Protein AF-A0A4Q2WVS0-F1 (afdb_monomer_lite)

Radius of gyration: 33.03 Å; chains: 1; bounding box: 46×105×78 Å

Foldseek 3Di:
DDDDDDDDDDDDDPPPPPVVPPPPDPPPCDPPVVVVVVVVVVVVVVVVVVVLVVVLVVQLVVLCVVLLVVLVLLVLLQLCLLLVPDCPQPVNVVSCVVCVVVQVVQCVPDPDDDRGPPSSVVSSLVSLLVSVVSSCVSVVHAWDPQLSSLLSVLVSVLSSLVVLLVLLVVLVVCVVVVDDPPDSVNVVSCSSNCVQQVVQCVVDPDDPPDRCSSVVSNVVSVVCNVVPSVVSNVVSVVNGVVD

Sequence (243 aa):
MPRRALASAATADDETAEHRIRSSRCAWCAPCSNLSRLASATSNERVQDSTMGYFANAGQILVNFAFGALVALVVLRVLLQLVRANFYNPVCQFLYKVTNPVLMPLRKVIPAWRTLDVAGVLLAWLLTALKLVLLYALAGQRVGIAGLAVMAFADLLDFVLMLYLGLILVQVLLSFISVERSNPIVPLVYQLTEPVLGPIRRRLPSLGGIDFSPMLALLAILLARVLLVQPILDLGHGLALAS

Secondary structure (DSSP, 8-state):
--------------SSSGGGSS----TT---HHHHHHHHHHHHHHHHHHHHHHHHHHHHHHHHHHHHHHHHHHHHHHHHHHHHT--TTSHHHHHHHHHHHHHHHHHHTTS--BTTB-HHHHHHHHHHHHHHHHHHHHHTT----HHHHHHHHHHHHHHHHHHHHHHHHHHHHHHHHHT--TTSTHHHHHHHHHHHHHHHHHTTS--BTTB--HHHHHHHHHHHHIIIIIHHHHHHHHHHHH--

Structure (mmCIF, N/CA/C/O backbone):
data_AF-A0A4Q2WVS0-F1
#
_entry.id   AF-A0A4Q2WVS0-F1
#
loop_
_atom_site.group_PDB
_atom_site.id
_atom_site.type_symbol
_atom_site.label_atom_id
_atom_site.label_alt_id
_atom_site.label_comp_id
_atom_site.label_asym_id
_atom_site.label_entity_id
_atom_site.label_seq_id
_atom_site.pdbx_PDB_ins_code
_atom_site.Cartn_x
_atom_site.Cartn_y
_atom_site.Cartn_z
_atom_site.occupancy
_atom_site.B_iso_or_equiv
_atom_site.auth_seq_id
_atom_site.auth_comp_id
_atom_site.auth_asym_id
_atom_site.auth_atom_id
_atom_site.pdbx_PDB_model_num
ATOM 1 N N . MET A 1 1 ? -7.617 76.201 2.407 1.00 47.53 1 MET A N 1
ATOM 2 C CA . MET A 1 1 ? -7.711 77.081 3.602 1.00 47.53 1 MET A CA 1
ATOM 3 C C . MET A 1 1 ? -9.067 77.780 3.560 1.00 47.53 1 MET A C 1
ATOM 5 O O . MET A 1 1 ? -9.439 78.128 2.446 1.00 47.53 1 MET A O 1
ATOM 9 N N . PRO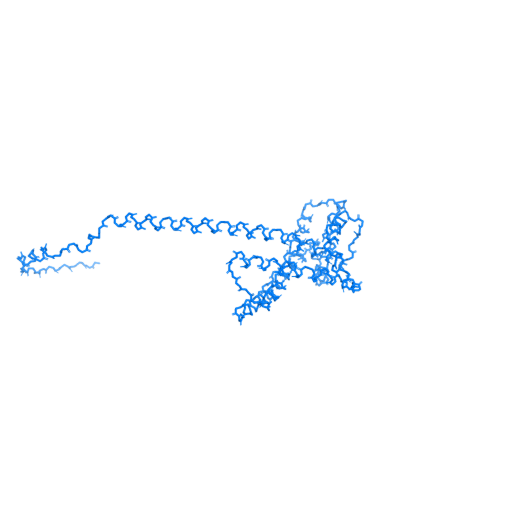 A 1 2 ? -9.824 77.929 4.672 1.00 52.56 2 PRO A N 1
ATOM 10 C CA . PRO A 1 2 ? -9.353 78.561 5.912 1.00 52.56 2 PRO A CA 1
ATOM 11 C C . PRO A 1 2 ? -9.712 77.858 7.245 1.00 52.56 2 PRO A C 1
ATOM 13 O O . PRO A 1 2 ? -10.537 76.956 7.315 1.00 52.56 2 PRO A O 1
ATOM 16 N N . ARG A 1 3 ? -9.025 78.332 8.297 1.00 43.78 3 ARG A N 1
ATOM 17 C CA . ARG A 1 3 ? -9.235 78.141 9.746 1.00 43.78 3 ARG A CA 1
ATOM 18 C C . ARG A 1 3 ? -10.429 78.960 10.271 1.00 43.78 3 ARG A C 1
ATOM 20 O O . ARG A 1 3 ? -10.649 80.054 9.758 1.00 43.78 3 ARG A O 1
ATOM 27 N N . ARG A 1 4 ? -11.035 78.511 11.383 1.00 44.12 4 ARG A N 1
ATOM 28 C CA . ARG A 1 4 ? -11.533 79.266 12.577 1.00 44.12 4 ARG A CA 1
ATOM 29 C C . ARG A 1 4 ? -12.266 78.242 13.473 1.00 44.12 4 ARG A C 1
ATOM 31 O O . ARG A 1 4 ? -13.110 77.538 12.949 1.00 44.12 4 ARG A O 1
ATOM 38 N N . ALA A 1 5 ? -11.935 77.926 14.729 1.00 43.25 5 ALA A N 1
ATOM 39 C CA . ALA A 1 5 ? -11.568 78.694 15.926 1.00 43.25 5 ALA A CA 1
ATOM 40 C C . ALA A 1 5 ? -12.682 79.632 16.434 1.00 43.25 5 ALA A C 1
ATOM 42 O O . ALA A 1 5 ? -12.754 80.770 15.986 1.00 43.25 5 ALA A O 1
ATOM 43 N N . LEU A 1 6 ? -13.486 79.122 17.378 1.00 49.00 6 LEU A N 1
ATOM 44 C CA . LEU A 1 6 ? -14.300 79.781 18.423 1.00 49.00 6 LEU A CA 1
ATOM 45 C C . LEU A 1 6 ? -14.466 78.681 19.502 1.00 49.00 6 LEU A C 1
ATOM 47 O O . LEU A 1 6 ? -15.015 77.635 19.183 1.00 49.00 6 LEU A O 1
ATOM 51 N N . ALA A 1 7 ? -13.795 78.649 20.655 1.00 40.66 7 ALA A N 1
ATOM 52 C CA . ALA A 1 7 ? -13.691 79.596 21.769 1.00 40.66 7 ALA A CA 1
ATOM 53 C C . ALA A 1 7 ? -15.020 79.856 22.504 1.00 40.66 7 ALA A C 1
ATOM 55 O O . ALA A 1 7 ? -15.995 80.262 21.884 1.00 40.66 7 ALA A O 1
ATOM 56 N N . SER A 1 8 ? -14.937 79.740 23.838 1.00 40.25 8 SER A N 1
ATOM 57 C CA . SER A 1 8 ? -15.803 80.319 24.880 1.00 40.25 8 SER A CA 1
ATOM 58 C C . SER A 1 8 ? -16.923 79.449 25.467 1.00 40.25 8 SER A C 1
ATOM 60 O O . SER A 1 8 ? -18.021 79.401 24.925 1.00 40.25 8 SER A O 1
ATOM 62 N N . ALA A 1 9 ? -16.657 78.871 26.645 1.00 45.47 9 ALA A N 1
ATOM 63 C CA . ALA A 1 9 ? -17.281 79.217 27.942 1.00 45.47 9 ALA A CA 1
ATOM 64 C C . ALA A 1 9 ? -17.014 78.044 28.925 1.00 45.47 9 ALA A C 1
ATOM 66 O O . ALA A 1 9 ? -17.364 76.913 28.614 1.00 45.47 9 ALA A O 1
ATOM 67 N N . ALA A 1 10 ? -16.227 78.170 30.006 1.00 39.53 10 ALA A N 1
ATOM 68 C CA . ALA A 1 10 ? -16.530 78.917 31.241 1.00 39.53 10 ALA A CA 1
ATOM 69 C C . ALA A 1 10 ? -17.922 78.526 31.770 1.00 39.53 10 ALA A C 1
ATOM 71 O O . ALA A 1 10 ? -18.895 78.685 31.052 1.00 39.53 10 ALA A O 1
ATOM 72 N N . THR A 1 11 ? -18.174 78.031 32.971 1.00 47.66 11 THR A N 1
ATOM 73 C CA . THR A 1 11 ? -17.475 77.823 34.246 1.00 47.66 11 THR A CA 1
ATOM 74 C C . THR A 1 11 ? -18.544 77.141 35.102 1.00 47.66 11 THR A C 1
ATOM 76 O O . THR A 1 11 ? -19.674 77.624 35.043 1.00 47.66 11 THR A O 1
ATOM 79 N N . ALA A 1 12 ? -18.230 76.105 35.879 1.00 44.50 12 ALA A N 1
ATOM 80 C CA . ALA A 1 12 ? -18.886 75.801 37.161 1.00 44.50 12 ALA A CA 1
ATOM 81 C C . ALA A 1 12 ? -18.522 74.385 37.630 1.00 44.50 12 ALA A C 1
ATOM 83 O O . ALA A 1 12 ? -18.550 73.440 36.847 1.00 44.50 12 ALA A O 1
ATOM 84 N N . ASP A 1 13 ? -18.256 74.291 38.930 1.00 46.53 13 ASP A N 1
ATOM 85 C CA . ASP A 1 13 ? -18.377 73.095 39.769 1.00 46.53 13 ASP A CA 1
ATOM 86 C C . ASP A 1 13 ? -17.193 72.114 39.794 1.00 46.53 13 ASP A C 1
ATOM 88 O O . ASP A 1 13 ? -17.334 70.904 39.633 1.00 46.53 13 ASP A O 1
ATOM 92 N N . ASP A 1 14 ? -16.020 72.660 40.121 1.00 48.12 14 ASP A N 1
ATOM 93 C CA . ASP A 1 14 ? -14.796 71.942 40.508 1.00 48.12 14 ASP A CA 1
ATOM 94 C C . ASP A 1 14 ? -14.679 71.765 42.039 1.00 48.12 14 ASP A C 1
ATOM 96 O O . ASP A 1 14 ? -13.661 72.100 42.627 1.00 48.12 14 ASP A O 1
ATOM 100 N N . GLU A 1 15 ? -15.732 71.295 42.726 1.00 48.56 15 GLU A N 1
ATOM 101 C CA . GLU A 1 15 ? -15.639 71.073 44.190 1.00 48.56 15 GLU A CA 1
ATOM 102 C C . GLU A 1 15 ? -16.484 69.915 44.764 1.00 48.56 15 GLU A C 1
ATOM 104 O O . GLU A 1 15 ? -16.491 69.686 45.971 1.00 48.56 15 GLU A O 1
ATOM 109 N N . THR A 1 16 ? -17.172 69.109 43.942 1.00 47.53 16 THR A N 1
ATOM 110 C CA . THR A 1 16 ? -18.024 68.002 44.451 1.00 47.53 16 THR A CA 1
ATOM 111 C C . THR A 1 16 ? -17.667 66.598 43.949 1.00 47.53 16 THR A C 1
ATOM 113 O O . THR A 1 16 ? -18.326 65.624 44.322 1.00 47.53 16 THR A O 1
ATOM 116 N N . ALA A 1 17 ? -16.583 66.439 43.182 1.00 40.78 17 ALA A N 1
ATOM 117 C CA . ALA A 1 17 ? -16.178 65.136 42.640 1.00 40.78 17 ALA A CA 1
ATOM 118 C C . ALA A 1 17 ? -15.118 64.379 43.471 1.00 40.78 17 ALA A C 1
ATOM 120 O O . ALA A 1 17 ? -14.979 63.168 43.302 1.00 40.78 17 ALA A O 1
ATOM 121 N N . GLU A 1 18 ? -14.416 65.022 44.412 1.00 43.50 18 GLU A N 1
ATOM 122 C CA . GLU A 1 18 ? -13.384 64.345 45.224 1.00 43.50 18 GLU A CA 1
ATOM 123 C C . GLU A 1 18 ? -13.949 63.488 46.371 1.00 43.50 18 GLU A C 1
ATOM 125 O O . GLU A 1 18 ? -13.311 62.535 46.822 1.00 43.50 18 GLU A O 1
ATOM 130 N N . HIS A 1 19 ? -15.193 63.718 46.798 1.00 44.09 19 HIS A N 1
ATOM 131 C CA . HIS A 1 19 ? -15.797 62.944 47.891 1.00 44.09 19 HIS A CA 1
ATOM 132 C C . HIS A 1 19 ? -16.376 61.579 47.475 1.00 44.09 19 HIS A C 1
ATOM 134 O O . HIS A 1 19 ? -16.817 60.809 48.335 1.00 44.09 19 HIS A O 1
ATOM 140 N N . ARG A 1 20 ? -16.324 61.220 46.183 1.00 43.94 20 ARG A N 1
ATOM 141 C CA . ARG A 1 20 ? -16.749 59.900 45.670 1.00 43.94 20 ARG A CA 1
ATOM 142 C C . ARG A 1 20 ? -15.574 58.964 45.335 1.00 43.94 20 ARG A C 1
ATOM 144 O O . ARG A 1 20 ? -15.777 57.946 44.685 1.00 43.94 20 ARG A O 1
ATOM 151 N N . ILE A 1 21 ? -14.361 59.243 45.826 1.00 48.28 21 ILE A N 1
ATOM 152 C CA . ILE A 1 21 ? -13.167 58.384 45.629 1.00 48.28 21 ILE A CA 1
ATOM 153 C C . ILE A 1 21 ? -12.703 57.744 46.956 1.00 48.28 21 ILE A C 1
ATOM 155 O O . ILE A 1 21 ? -11.544 57.393 47.143 1.00 48.28 21 ILE A O 1
ATOM 159 N N . ARG A 1 22 ? -13.611 57.559 47.929 1.00 47.38 22 ARG A N 1
ATOM 160 C CA . ARG A 1 22 ? -13.264 56.952 49.233 1.00 47.38 22 ARG A CA 1
ATOM 161 C C . ARG A 1 22 ? -14.178 55.813 49.690 1.00 47.38 22 ARG A C 1
ATOM 163 O O . ARG A 1 22 ? -14.299 55.564 50.886 1.00 47.38 22 ARG A O 1
ATOM 170 N N . SER A 1 23 ? -14.815 55.093 48.762 1.00 49.31 23 SER A N 1
ATOM 171 C CA . SER A 1 23 ? -15.615 53.906 49.125 1.00 49.31 23 SER A CA 1
ATOM 172 C C . SER A 1 23 ? -15.650 52.757 48.113 1.00 49.31 23 SER A C 1
ATOM 174 O O . SER A 1 23 ? -16.219 51.710 48.430 1.00 49.31 23 SER A O 1
ATOM 176 N N . SER A 1 24 ? -14.974 52.853 46.965 1.00 46.97 24 SER A N 1
ATOM 177 C CA . SER A 1 24 ? -14.696 51.691 46.114 1.00 46.97 24 SER A CA 1
ATOM 178 C C . SER A 1 24 ? -13.578 50.859 46.741 1.00 46.97 24 SER A C 1
ATOM 180 O O . SER A 1 24 ? -12.424 50.881 46.317 1.00 46.97 24 SER A O 1
ATOM 182 N N . ARG A 1 25 ? -13.942 50.149 47.814 1.00 49.94 25 ARG A N 1
ATOM 183 C CA . ARG A 1 25 ? -13.173 49.046 48.388 1.00 49.94 25 ARG A CA 1
ATOM 184 C C . ARG A 1 25 ? -12.733 48.150 47.237 1.00 49.94 25 ARG A C 1
ATOM 186 O O . ARG A 1 25 ? -13.560 47.726 46.434 1.00 49.94 25 ARG A O 1
ATOM 193 N N . CYS A 1 26 ? -11.433 47.905 47.165 1.00 47.97 26 CYS A N 1
ATOM 194 C CA . CYS A 1 26 ? -10.788 47.027 46.209 1.00 47.97 26 CYS A CA 1
ATOM 195 C C . CYS A 1 26 ? -11.495 45.661 46.149 1.00 47.97 26 CYS A C 1
ATOM 197 O O . CYS A 1 26 ? -11.190 44.766 46.929 1.00 47.97 26 CYS A O 1
ATOM 199 N N . ALA A 1 27 ? -12.409 45.487 45.194 1.00 49.50 27 ALA A N 1
ATOM 200 C CA . ALA A 1 27 ? -12.971 44.187 44.819 1.00 49.50 27 ALA A CA 1
ATOM 201 C C . ALA A 1 27 ? -11.978 43.340 43.990 1.00 49.50 27 ALA A C 1
ATOM 203 O O . ALA A 1 27 ? -12.284 42.218 43.608 1.00 49.50 27 ALA A O 1
ATOM 204 N N . TRP A 1 28 ? -10.781 43.877 43.722 1.00 44.09 28 TRP A N 1
ATOM 205 C CA . TRP A 1 28 ? -9.739 43.273 42.885 1.00 44.09 28 TRP A CA 1
ATOM 206 C C . TRP A 1 28 ? -8.595 42.614 43.667 1.00 44.09 28 TRP A C 1
ATOM 208 O O . TRP A 1 28 ? -7.689 42.047 43.062 1.00 44.09 28 TRP A O 1
ATOM 218 N N . CYS A 1 29 ? -8.631 42.626 45.001 1.00 50.62 29 CYS A N 1
ATOM 219 C CA . CYS A 1 29 ? -7.684 41.858 45.808 1.00 50.62 29 CYS A CA 1
ATOM 220 C C . CYS A 1 29 ? -8.247 40.458 46.085 1.00 50.62 29 CYS A C 1
ATOM 222 O O . CYS A 1 29 ? -8.664 40.154 47.201 1.00 50.62 29 CYS A O 1
ATOM 224 N N . ALA A 1 30 ? -8.260 39.592 45.068 1.00 55.44 30 ALA A N 1
ATOM 225 C CA . ALA A 1 30 ? -8.331 38.155 45.322 1.00 55.44 30 ALA A CA 1
ATOM 226 C C . ALA A 1 30 ? -7.102 37.742 46.167 1.00 55.44 30 ALA A C 1
ATOM 228 O O . ALA A 1 30 ? -6.011 38.275 45.938 1.00 55.44 30 ALA A O 1
ATOM 229 N N . PRO A 1 31 ? -7.221 36.818 47.139 1.00 51.38 31 PRO A N 1
ATOM 230 C CA . PRO A 1 31 ? -6.085 36.374 47.942 1.00 51.38 31 PRO A CA 1
ATOM 231 C C . PRO A 1 31 ? -4.954 35.840 47.046 1.00 51.38 31 PRO A C 1
ATOM 233 O O . PRO A 1 31 ? -5.090 34.794 46.409 1.00 51.38 31 PRO A O 1
ATOM 236 N N . CYS A 1 32 ? -3.820 36.546 47.005 1.00 53.00 32 CYS A N 1
ATOM 237 C CA . CYS A 1 32 ? -2.659 36.221 46.161 1.00 53.00 32 CYS A CA 1
ATOM 238 C C . CYS A 1 32 ? -2.066 34.819 46.459 1.00 53.00 32 CYS A C 1
ATOM 240 O O . CYS A 1 32 ? -1.364 34.235 45.638 1.00 53.00 32 CYS A O 1
ATOM 242 N N . SER A 1 33 ? -2.411 34.225 47.607 1.00 57.25 33 SER A N 1
ATOM 243 C CA . SER A 1 33 ? -2.035 32.861 48.000 1.00 57.25 33 SER A CA 1
ATOM 244 C C . SER A 1 33 ? -2.770 31.746 47.239 1.00 57.25 33 SER A C 1
ATOM 246 O O . SER A 1 33 ? -2.300 30.605 47.248 1.00 57.25 33 SER A O 1
ATOM 248 N N . ASN A 1 34 ? -3.898 32.053 46.587 1.00 54.69 34 ASN A N 1
ATOM 249 C CA . ASN A 1 34 ? -4.639 31.103 45.752 1.00 54.69 34 ASN A CA 1
ATOM 250 C C . ASN A 1 34 ? -4.234 31.173 44.275 1.00 54.69 34 ASN A C 1
ATOM 252 O O . ASN A 1 34 ? -4.338 30.163 43.588 1.00 54.69 34 ASN A O 1
ATOM 256 N N . LEU A 1 35 ? -3.719 32.308 43.781 1.00 54.53 35 LEU A N 1
ATOM 257 C CA . LEU A 1 35 ? -3.312 32.437 42.375 1.00 54.53 35 LEU A CA 1
ATOM 258 C C . LEU A 1 35 ? -2.097 31.570 42.035 1.00 54.53 35 LEU A C 1
ATOM 260 O O . LEU A 1 35 ? -2.090 30.915 40.999 1.00 54.53 35 LEU A O 1
ATOM 264 N N . SER A 1 36 ? -1.091 31.521 42.911 1.00 59.44 36 SER A N 1
ATOM 265 C CA . SER A 1 36 ? 0.078 30.653 42.716 1.00 59.44 36 SER A CA 1
ATOM 266 C C . SER A 1 36 ? -0.292 29.171 42.781 1.00 59.44 36 SER A C 1
ATOM 268 O O . SER A 1 36 ? 0.245 28.374 42.019 1.00 59.44 36 SER A O 1
ATOM 270 N N . ARG A 1 37 ? -1.253 28.815 43.642 1.00 56.94 37 ARG A N 1
ATOM 271 C CA . ARG A 1 37 ? -1.788 27.456 43.789 1.00 56.94 37 ARG A CA 1
ATOM 272 C C . ARG A 1 37 ? -2.652 27.022 42.600 1.00 56.94 37 ARG A C 1
ATOM 274 O O . ARG A 1 37 ? -2.576 25.875 42.181 1.00 56.94 37 ARG A O 1
ATOM 281 N N . LEU A 1 38 ? -3.438 27.933 42.029 1.00 54.25 38 LEU A N 1
ATOM 282 C CA . LEU A 1 38 ? -4.217 27.695 40.807 1.00 54.25 38 LEU A CA 1
ATOM 283 C C . LEU A 1 38 ? -3.315 27.658 39.561 1.00 54.25 38 LEU A C 1
ATOM 285 O O . LEU A 1 38 ? -3.516 26.833 38.671 1.00 54.25 38 LEU A O 1
ATOM 289 N N . ALA A 1 39 ? -2.275 28.493 39.511 1.00 58.78 39 ALA A N 1
ATOM 290 C CA . ALA A 1 39 ? -1.264 28.448 38.457 1.00 58.78 39 ALA A CA 1
ATOM 291 C C . ALA A 1 39 ? -0.442 27.148 38.507 1.00 58.78 39 ALA A C 1
ATOM 293 O O . ALA A 1 39 ? -0.184 26.560 37.461 1.00 58.78 39 ALA A O 1
ATOM 294 N N . SER A 1 40 ? -0.083 26.659 39.701 1.00 58.09 40 SER A N 1
ATOM 295 C CA . SER A 1 40 ? 0.655 25.399 39.849 1.00 58.09 40 SER A CA 1
ATOM 296 C C . SER A 1 40 ? -0.215 24.153 39.641 1.00 58.09 40 SER A C 1
ATOM 298 O O . SER A 1 40 ? 0.261 23.168 39.077 1.00 58.09 40 SER A O 1
ATOM 300 N N . ALA A 1 41 ? -1.497 24.190 40.021 1.00 55.19 41 ALA A N 1
ATOM 301 C CA . ALA A 1 41 ? -2.450 23.121 39.713 1.00 55.19 41 ALA A CA 1
ATOM 302 C C . ALA A 1 41 ? -2.669 22.993 38.195 1.00 55.19 41 ALA A C 1
ATOM 304 O O . ALA A 1 41 ? -2.484 21.917 37.629 1.00 55.19 41 ALA A O 1
ATOM 305 N N . THR A 1 42 ? -2.921 24.115 37.510 1.00 56.88 42 THR A N 1
ATOM 306 C CA . THR A 1 42 ? -3.100 24.122 36.048 1.00 56.88 42 THR A CA 1
ATOM 307 C C . THR A 1 42 ? -1.815 23.831 35.277 1.00 56.88 42 THR A C 1
ATOM 309 O O . THR A 1 42 ? -1.895 23.338 34.155 1.00 56.88 42 THR A O 1
ATOM 312 N N . SER A 1 43 ? -0.625 24.101 35.828 1.00 58.12 43 SER A N 1
ATOM 313 C CA . SER A 1 43 ? 0.634 23.697 35.191 1.00 58.12 43 SER A CA 1
ATOM 314 C C . SER A 1 43 ? 0.881 22.195 35.313 1.00 58.12 43 SER A C 1
ATOM 316 O O . SER A 1 43 ? 1.342 21.578 34.357 1.00 58.12 43 SER A O 1
ATOM 318 N N . ASN A 1 44 ? 0.561 21.598 36.465 1.00 57.81 44 ASN A N 1
ATOM 319 C CA . ASN A 1 44 ? 0.802 20.179 36.715 1.00 57.81 44 ASN A CA 1
ATOM 320 C C . ASN A 1 44 ? -0.149 19.285 35.899 1.00 57.81 44 ASN A C 1
ATOM 322 O O . ASN A 1 44 ? 0.293 18.315 35.290 1.00 57.81 44 ASN A O 1
ATOM 326 N N . GLU A 1 45 ? -1.429 19.653 35.792 1.00 57.62 45 GLU A N 1
ATOM 327 C CA . GLU A 1 45 ? -2.399 18.934 34.950 1.00 57.62 45 GLU A CA 1
ATOM 328 C C . GLU A 1 45 ? -2.081 19.069 33.451 1.00 57.62 45 GLU A C 1
ATOM 330 O O . GLU A 1 45 ? -2.143 18.090 32.710 1.00 57.62 45 GLU A O 1
ATOM 335 N N . ARG A 1 46 ? -1.639 20.253 33.001 1.00 57.75 46 ARG A N 1
ATOM 336 C CA . ARG A 1 46 ? -1.291 20.502 31.590 1.00 57.75 46 ARG A CA 1
ATOM 337 C C . ARG A 1 46 ? -0.038 19.731 31.138 1.00 57.75 46 ARG A C 1
ATOM 339 O O . ARG A 1 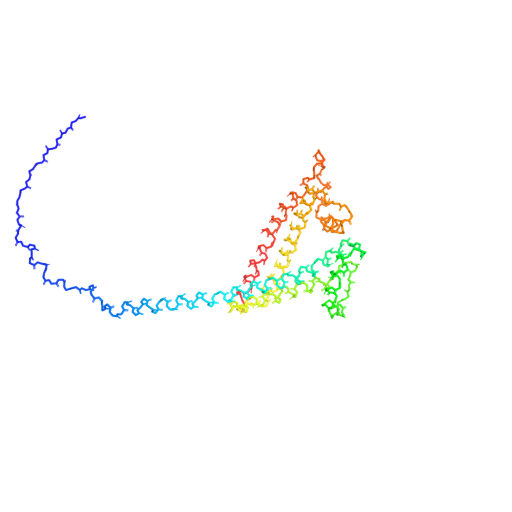46 ? 0.058 19.330 29.978 1.00 57.75 46 ARG A O 1
ATOM 346 N N . VAL A 1 47 ? 0.916 19.488 32.041 1.00 59.47 47 VAL A N 1
ATOM 347 C CA . VAL A 1 47 ? 2.108 18.661 31.761 1.00 59.47 47 VAL A CA 1
ATOM 348 C C . VAL A 1 47 ? 1.771 17.164 31.783 1.00 59.47 47 VAL A C 1
ATOM 350 O O . VAL A 1 47 ? 2.261 16.415 30.932 1.00 59.47 47 VAL A O 1
ATOM 353 N N . GLN A 1 48 ? 0.896 16.723 32.693 1.00 55.84 48 GLN A N 1
ATOM 354 C CA . GLN A 1 48 ? 0.459 15.324 32.772 1.00 55.84 48 GLN A CA 1
ATOM 355 C C . GLN A 1 48 ? -0.304 14.891 31.503 1.00 55.84 48 GLN A C 1
ATOM 357 O O . GLN A 1 48 ? -0.035 13.812 30.971 1.00 55.84 48 GLN A O 1
ATOM 362 N N . ASP A 1 49 ? -1.173 15.755 30.967 1.00 58.62 49 ASP A N 1
ATOM 363 C CA . ASP A 1 49 ? -1.950 15.507 29.739 1.00 58.62 49 ASP A CA 1
ATOM 364 C C . ASP A 1 49 ? -1.051 15.422 28.487 1.00 58.62 49 ASP A C 1
ATOM 366 O O . ASP A 1 49 ? -1.179 14.527 27.649 1.00 58.62 49 ASP A O 1
ATOM 370 N N . SER A 1 50 ? -0.021 16.275 28.426 1.00 62.31 50 SER A N 1
ATOM 371 C CA . SER A 1 50 ? 0.986 16.245 27.355 1.00 62.31 50 SER A CA 1
ATOM 372 C C . SER A 1 50 ? 1.779 14.931 27.354 1.00 62.31 50 SER A C 1
ATOM 374 O O . SER A 1 50 ? 2.023 14.341 26.303 1.00 62.31 50 SER A O 1
ATOM 376 N N . THR A 1 51 ? 2.163 14.447 28.541 1.00 63.62 51 THR A N 1
ATOM 377 C CA . THR A 1 51 ? 3.019 13.259 28.690 1.00 63.62 51 THR A CA 1
ATOM 378 C C . THR A 1 51 ? 2.284 11.969 28.325 1.00 63.62 51 THR A C 1
ATOM 380 O O . THR A 1 51 ? 2.840 11.118 27.629 1.00 63.62 51 THR A O 1
ATOM 383 N N . MET A 1 52 ? 1.013 11.846 28.722 1.00 63.62 52 MET A N 1
ATOM 384 C CA . MET A 1 52 ? 0.159 10.708 28.355 1.00 63.62 52 MET A CA 1
ATOM 385 C C . MET A 1 52 ? -0.167 10.690 26.854 1.00 63.62 52 MET A C 1
ATOM 387 O O . MET A 1 52 ? -0.191 9.617 26.244 1.00 63.62 52 MET A O 1
ATOM 391 N N . GLY A 1 53 ? -0.299 11.866 26.229 1.00 78.94 53 GLY A N 1
ATOM 392 C CA . GLY A 1 53 ? -0.428 11.995 24.778 1.00 78.94 53 GLY A CA 1
ATOM 393 C C . GLY A 1 53 ? 0.780 11.447 24.008 1.00 78.94 53 GLY A C 1
ATOM 394 O O . GLY A 1 53 ? 0.601 10.734 23.022 1.00 78.94 53 GLY A O 1
ATOM 395 N N . TYR A 1 54 ? 2.018 11.706 24.450 1.00 87.56 54 TYR A N 1
ATOM 396 C CA . TYR A 1 54 ? 3.217 11.218 23.742 1.00 87.56 54 TYR A CA 1
ATOM 397 C C . TYR A 1 54 ? 3.313 9.692 23.708 1.00 87.56 54 TYR A C 1
ATOM 399 O O . TYR A 1 54 ? 3.660 9.135 22.667 1.00 87.56 54 TYR A O 1
ATOM 407 N N . PHE A 1 55 ? 2.979 9.009 24.807 1.00 87.44 55 PHE A N 1
ATOM 408 C CA . PHE A 1 55 ? 2.995 7.544 24.846 1.00 87.44 55 PHE A CA 1
ATOM 409 C C . PHE A 1 55 ? 1.938 6.936 23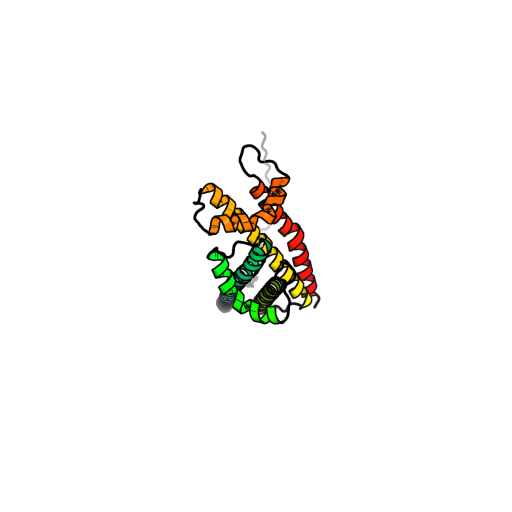.922 1.00 87.44 55 PHE A C 1
ATOM 411 O O . PHE A 1 55 ? 2.243 5.997 23.185 1.00 87.44 55 PHE A O 1
ATOM 418 N N . ALA A 1 56 ? 0.725 7.497 23.906 1.00 86.50 56 ALA A N 1
ATOM 419 C CA . ALA A 1 56 ? -0.331 7.060 22.997 1.00 86.50 56 ALA A CA 1
ATOM 420 C C . ALA A 1 56 ? 0.058 7.291 21.526 1.00 86.50 56 ALA A C 1
ATOM 422 O O . ALA A 1 56 ? -0.048 6.374 20.710 1.00 86.50 56 ALA A O 1
ATOM 423 N N . ASN A 1 57 ? 0.603 8.468 21.200 1.00 90.88 57 ASN A N 1
ATOM 424 C CA . ASN A 1 57 ? 1.092 8.795 19.857 1.00 90.88 57 ASN A CA 1
ATOM 425 C C . ASN A 1 57 ? 2.234 7.862 19.420 1.00 90.88 57 ASN A C 1
ATOM 427 O O . ASN A 1 57 ? 2.225 7.340 18.305 1.00 90.88 57 ASN A O 1
ATOM 431 N N . ALA A 1 58 ? 3.199 7.595 20.304 1.00 93.12 58 ALA A N 1
ATOM 432 C CA . ALA A 1 58 ? 4.288 6.659 20.034 1.00 93.12 58 ALA A CA 1
ATOM 433 C C . ALA A 1 58 ? 3.763 5.235 19.787 1.00 93.12 58 ALA A C 1
ATOM 435 O O . ALA A 1 58 ? 4.187 4.574 18.835 1.00 93.12 58 ALA A O 1
ATOM 436 N N . GLY A 1 59 ? 2.795 4.784 20.592 1.00 93.25 59 GLY A N 1
ATOM 437 C CA . GLY A 1 59 ? 2.117 3.501 20.407 1.00 93.25 59 GLY A CA 1
ATOM 438 C C . GLY A 1 59 ? 1.416 3.405 19.051 1.00 93.25 59 GLY A C 1
ATOM 439 O O . GLY A 1 59 ? 1.596 2.422 18.332 1.00 93.25 59 GLY A O 1
ATOM 440 N N . GLN A 1 60 ? 0.689 4.448 18.646 1.00 93.06 60 GLN A N 1
ATOM 441 C CA . GLN A 1 60 ? 0.040 4.509 17.334 1.00 93.06 60 GLN A CA 1
ATOM 442 C C . GLN A 1 60 ? 1.047 4.451 16.180 1.00 93.06 60 GLN A C 1
ATOM 444 O O . GLN A 1 60 ? 0.806 3.744 15.203 1.00 93.06 60 GLN A O 1
ATOM 449 N N . ILE A 1 61 ? 2.183 5.149 16.275 1.00 95.25 61 ILE A N 1
ATOM 450 C CA . ILE A 1 61 ? 3.237 5.100 15.248 1.00 95.25 61 ILE A CA 1
ATOM 451 C C . ILE A 1 61 ? 3.788 3.680 15.113 1.00 95.25 61 ILE A C 1
ATOM 453 O O . ILE A 1 61 ? 3.902 3.170 13.996 1.00 95.25 61 ILE A O 1
ATOM 457 N N . LEU A 1 62 ? 4.086 3.022 16.237 1.00 95.62 62 LEU A N 1
ATOM 458 C CA . LEU A 1 62 ? 4.621 1.663 16.235 1.00 95.62 62 LEU A CA 1
ATOM 459 C C . LEU A 1 62 ? 3.636 0.674 15.601 1.00 95.62 62 LEU A C 1
ATOM 461 O O . LEU A 1 62 ? 4.030 -0.136 14.760 1.00 95.62 62 LEU A O 1
ATOM 465 N N . VAL A 1 63 ? 2.353 0.775 15.957 1.00 95.50 63 VAL A N 1
ATOM 466 C CA . VAL A 1 63 ? 1.280 -0.043 15.376 1.00 95.50 63 VAL A CA 1
ATOM 467 C C . VAL A 1 63 ? 1.154 0.216 13.875 1.00 95.50 63 VAL A C 1
ATOM 469 O O . VAL A 1 63 ? 1.165 -0.734 13.093 1.00 95.50 63 VAL A O 1
ATOM 472 N N . ASN A 1 64 ? 1.099 1.480 13.451 1.00 95.75 64 ASN A N 1
ATOM 473 C CA . ASN A 1 64 ? 0.994 1.838 12.036 1.00 95.75 64 ASN A CA 1
ATOM 474 C C . ASN A 1 64 ? 2.177 1.321 11.215 1.00 95.75 64 ASN A C 1
ATOM 476 O O . ASN A 1 64 ? 1.974 0.782 10.129 1.00 95.75 64 ASN A O 1
ATOM 480 N N . PHE A 1 65 ? 3.399 1.434 11.735 1.00 95.94 65 PHE A N 1
ATOM 481 C CA . PHE A 1 65 ? 4.588 0.936 11.054 1.00 95.94 65 PHE A CA 1
ATOM 482 C C . PHE A 1 65 ? 4.601 -0.596 10.969 1.00 95.94 65 PHE A C 1
ATOM 484 O O . PHE A 1 65 ? 4.771 -1.152 9.883 1.00 95.94 65 PHE A O 1
ATOM 491 N N . ALA A 1 66 ? 4.377 -1.285 12.092 1.00 95.25 66 ALA A N 1
ATOM 492 C CA . ALA A 1 66 ? 4.427 -2.743 12.153 1.00 95.25 66 ALA A CA 1
ATOM 493 C C . ALA A 1 66 ? 3.345 -3.387 11.275 1.00 95.25 66 ALA A C 1
ATOM 495 O O . ALA A 1 66 ? 3.649 -4.216 10.415 1.00 95.25 66 ALA A O 1
ATOM 496 N N . PHE A 1 67 ? 2.086 -2.975 11.440 1.00 95.56 67 PHE A N 1
ATOM 497 C CA . PHE A 1 67 ? 0.989 -3.503 10.633 1.00 95.56 67 PHE A CA 1
ATOM 498 C C . PHE A 1 67 ? 1.052 -3.013 9.189 1.00 95.56 67 PHE A C 1
ATOM 500 O O . PHE A 1 67 ? 0.761 -3.791 8.288 1.00 95.56 67 PHE A O 1
ATOM 507 N N . GLY A 1 68 ? 1.483 -1.773 8.946 1.00 93.75 68 GLY A N 1
ATOM 508 C CA . GLY A 1 68 ? 1.701 -1.257 7.595 1.00 93.75 68 GLY A CA 1
ATOM 509 C C . GLY A 1 68 ? 2.714 -2.099 6.824 1.00 93.75 68 GLY A C 1
ATOM 510 O O . GLY A 1 68 ? 2.445 -2.482 5.689 1.00 93.75 68 GLY A O 1
ATOM 511 N N . ALA A 1 69 ? 3.831 -2.480 7.451 1.00 93.69 69 ALA A N 1
ATOM 512 C CA . ALA A 1 69 ? 4.813 -3.379 6.849 1.00 93.69 69 ALA A CA 1
ATOM 513 C C . ALA A 1 69 ? 4.239 -4.785 6.596 1.00 93.69 69 ALA A C 1
ATOM 515 O O . ALA A 1 69 ? 4.439 -5.346 5.519 1.00 93.69 69 ALA A O 1
ATOM 516 N N . LEU A 1 70 ? 3.485 -5.352 7.545 1.00 93.06 70 LEU A N 1
ATOM 517 C CA . LEU A 1 70 ? 2.839 -6.661 7.373 1.00 93.06 70 LEU A CA 1
ATOM 518 C C . LEU A 1 70 ? 1.818 -6.659 6.226 1.00 93.06 70 LEU A C 1
ATOM 520 O O . LEU A 1 70 ? 1.848 -7.548 5.372 1.00 93.06 70 LEU A O 1
ATOM 524 N N . VAL A 1 71 ? 0.952 -5.646 6.172 1.00 94.62 71 VAL A N 1
ATOM 525 C CA . VAL A 1 71 ? -0.021 -5.459 5.087 1.00 94.62 71 VAL A CA 1
ATOM 526 C C . VAL A 1 71 ? 0.708 -5.233 3.763 1.00 94.62 71 VAL A C 1
ATOM 528 O O . VAL A 1 71 ? 0.344 -5.869 2.778 1.00 94.62 71 VAL A O 1
ATOM 531 N N . ALA A 1 72 ? 1.789 -4.440 3.734 1.00 93.75 72 ALA A N 1
ATOM 532 C CA . ALA A 1 72 ? 2.627 -4.251 2.546 1.00 93.75 72 ALA A CA 1
ATOM 533 C C . ALA A 1 72 ? 3.123 -5.579 1.982 1.00 93.75 72 ALA A C 1
ATOM 535 O O . ALA A 1 72 ? 2.995 -5.827 0.786 1.00 93.75 72 ALA A O 1
ATOM 536 N N . LEU A 1 73 ? 3.664 -6.446 2.840 1.00 92.88 73 LEU A N 1
ATOM 537 C CA . LEU A 1 73 ? 4.195 -7.745 2.437 1.00 92.88 73 LEU A CA 1
ATOM 538 C C . LEU A 1 73 ? 3.099 -8.640 1.843 1.00 92.88 73 LEU A C 1
ATOM 540 O O . LEU A 1 73 ? 3.314 -9.255 0.795 1.00 92.88 73 LEU A O 1
ATOM 544 N N . VAL A 1 74 ? 1.922 -8.698 2.476 1.00 92.31 74 VAL A N 1
ATOM 545 C CA . VAL A 1 74 ? 0.788 -9.503 1.989 1.00 92.31 74 VAL A CA 1
ATOM 546 C C . VAL A 1 74 ? 0.221 -8.934 0.687 1.00 92.31 74 VAL A C 1
ATOM 548 O O . VAL A 1 74 ? 0.054 -9.680 -0.277 1.00 92.31 74 VAL A O 1
ATOM 551 N N . VAL A 1 75 ? -0.022 -7.624 0.617 1.00 93.56 75 VAL A N 1
ATOM 552 C CA . VAL A 1 75 ? -0.532 -6.951 -0.588 1.00 93.56 75 VAL A CA 1
ATOM 553 C C . VAL A 1 75 ? 0.449 -7.107 -1.743 1.00 93.56 75 VAL A C 1
ATOM 555 O O . VAL A 1 75 ? 0.049 -7.508 -2.833 1.00 93.56 75 VAL A O 1
ATOM 558 N N . LEU A 1 76 ? 1.740 -6.866 -1.515 1.00 92.12 76 LEU A N 1
ATOM 559 C CA . LEU A 1 76 ? 2.761 -7.005 -2.548 1.00 92.12 76 LEU A CA 1
ATOM 560 C C . LEU A 1 76 ? 2.828 -8.441 -3.075 1.00 92.12 76 LEU A C 1
ATOM 562 O O . LEU A 1 76 ? 2.922 -8.639 -4.283 1.00 92.12 76 LEU A O 1
ATOM 566 N N . ARG A 1 77 ? 2.709 -9.451 -2.205 1.00 90.25 77 ARG A N 1
ATOM 567 C CA . ARG A 1 77 ? 2.605 -10.855 -2.626 1.00 90.25 77 ARG A CA 1
ATOM 568 C C . ARG A 1 77 ? 1.388 -11.083 -3.530 1.00 90.25 77 ARG A C 1
ATOM 570 O O . ARG A 1 77 ? 1.530 -11.705 -4.581 1.00 90.25 77 ARG A O 1
ATOM 577 N N . VAL A 1 78 ? 0.214 -10.574 -3.150 1.00 90.25 78 VAL A N 1
ATOM 578 C CA . VAL A 1 78 ? -1.013 -10.677 -3.961 1.00 90.25 78 VAL A CA 1
ATOM 579 C C . VAL A 1 78 ? -0.823 -10.001 -5.324 1.00 90.25 78 VAL A C 1
ATOM 581 O O . VAL A 1 78 ? -1.173 -10.588 -6.348 1.00 90.25 78 VAL A O 1
ATOM 584 N N . LEU A 1 79 ? -0.208 -8.815 -5.364 1.00 91.25 79 LEU A N 1
ATOM 585 C CA . LEU A 1 79 ? 0.091 -8.098 -6.608 1.00 91.25 79 LEU A CA 1
ATOM 586 C C . LEU A 1 79 ? 1.091 -8.852 -7.494 1.00 91.25 79 LEU A C 1
ATOM 588 O O . LEU A 1 79 ? 0.885 -8.966 -8.702 1.00 91.25 79 LEU A O 1
ATOM 592 N N . LEU A 1 80 ? 2.147 -9.421 -6.913 1.00 89.56 80 LEU A N 1
ATOM 593 C CA . LEU A 1 80 ? 3.118 -10.231 -7.653 1.00 89.56 80 LEU A CA 1
ATOM 594 C C . LEU A 1 80 ? 2.476 -11.484 -8.248 1.00 89.56 80 LEU A C 1
ATOM 596 O O . LEU A 1 80 ? 2.799 -11.868 -9.374 1.00 89.56 80 LEU A O 1
ATOM 600 N N . GLN A 1 81 ? 1.550 -12.106 -7.519 1.00 87.81 81 GLN A N 1
ATOM 601 C CA . GLN A 1 81 ? 0.801 -13.255 -8.012 1.00 87.81 81 GLN A CA 1
ATOM 602 C C . GLN A 1 81 ? -0.184 -12.861 -9.125 1.00 87.81 81 GLN A C 1
ATOM 604 O O . GLN A 1 81 ? -0.322 -13.605 -10.097 1.00 87.81 81 GLN A O 1
ATOM 609 N N . LEU A 1 82 ? -0.796 -11.673 -9.038 1.00 88.00 82 LEU A N 1
ATOM 610 C CA . LEU A 1 82 ? -1.666 -11.121 -10.083 1.00 88.00 82 LEU A CA 1
ATOM 611 C C . LEU A 1 82 ? -0.908 -10.913 -11.402 1.00 88.00 82 LEU A C 1
ATOM 613 O O . LEU A 1 82 ? -1.405 -11.277 -12.466 1.00 88.00 82 LEU A O 1
ATOM 617 N N . VAL A 1 83 ? 0.306 -10.369 -11.323 1.00 86.62 83 VAL A N 1
ATOM 618 C CA . VAL A 1 83 ? 1.168 -10.104 -12.486 1.00 86.62 83 VAL A CA 1
ATOM 619 C C . VAL A 1 83 ? 1.900 -11.362 -12.974 1.00 86.62 83 VAL A C 1
ATOM 621 O O . VAL A 1 83 ? 2.475 -11.363 -14.058 1.00 86.62 83 VAL A O 1
ATOM 624 N N . ARG A 1 84 ? 1.845 -12.466 -12.214 1.00 82.81 84 ARG A N 1
ATOM 625 C CA . ARG A 1 84 ? 2.626 -13.691 -12.465 1.00 82.81 84 ARG A CA 1
ATOM 626 C C . ARG A 1 84 ? 4.126 -13.391 -12.581 1.00 82.81 84 ARG A C 1
ATOM 628 O O . ARG A 1 84 ? 4.798 -13.871 -13.491 1.00 82.81 84 ARG A O 1
ATOM 635 N N . ALA A 1 85 ? 4.635 -12.577 -11.657 1.00 78.81 85 ALA A N 1
ATOM 636 C CA . ALA A 1 85 ? 6.035 -12.171 -11.644 1.00 78.81 85 ALA A CA 1
ATOM 637 C C . ALA A 1 85 ? 6.980 -13.383 -11.548 1.00 78.81 85 ALA A C 1
ATOM 639 O O . ALA A 1 85 ? 6.691 -14.374 -10.873 1.00 78.81 85 ALA A O 1
ATOM 640 N N . ASN A 1 86 ? 8.138 -13.289 -12.206 1.00 78.25 86 ASN A N 1
ATOM 641 C CA . ASN A 1 86 ? 9.098 -14.392 -12.298 1.00 78.25 86 ASN A CA 1
ATOM 642 C C . ASN A 1 86 ? 9.608 -14.825 -10.909 1.00 78.25 86 ASN A C 1
ATOM 644 O O . ASN A 1 86 ? 10.254 -14.052 -10.197 1.00 78.25 86 ASN A O 1
ATOM 648 N N . PHE A 1 87 ? 9.387 -16.094 -10.549 1.00 72.75 87 PHE A N 1
ATOM 649 C CA . PHE A 1 87 ? 9.775 -16.671 -9.249 1.00 72.75 87 PHE A CA 1
ATOM 650 C C . PHE A 1 87 ? 11.295 -16.750 -9.016 1.00 72.75 87 PHE A C 1
ATOM 652 O O . PHE A 1 87 ? 11.744 -16.890 -7.879 1.00 72.75 87 PHE A O 1
ATOM 659 N N . TYR A 1 88 ? 12.098 -16.629 -10.076 1.00 79.06 88 TYR A N 1
ATOM 660 C CA . TYR A 1 88 ? 13.562 -16.638 -9.996 1.00 79.06 88 TYR A CA 1
ATOM 661 C C . TYR A 1 88 ? 14.148 -15.360 -9.379 1.00 79.06 88 TYR A C 1
ATOM 663 O O . TYR A 1 88 ? 15.322 -15.338 -9.022 1.00 79.06 88 TYR A O 1
ATOM 671 N N . ASN A 1 89 ? 13.347 -14.304 -9.221 1.00 85.88 89 ASN A N 1
ATOM 672 C CA . ASN A 1 89 ? 13.809 -13.058 -8.626 1.00 85.88 89 ASN A CA 1
ATOM 673 C C . ASN A 1 89 ? 14.000 -13.208 -7.096 1.00 85.88 89 ASN A C 1
ATOM 675 O O . ASN A 1 89 ? 13.060 -13.637 -6.415 1.00 85.88 89 ASN A O 1
ATOM 679 N N . PRO A 1 90 ? 15.159 -12.824 -6.521 1.00 88.06 90 PRO A N 1
ATOM 680 C CA . PRO A 1 90 ? 15.414 -12.937 -5.081 1.00 88.06 90 PRO A CA 1
ATOM 681 C C . PRO A 1 90 ? 14.396 -12.172 -4.222 1.00 88.06 90 PRO A C 1
ATOM 683 O O . PRO A 1 90 ? 14.040 -12.638 -3.139 1.00 88.06 90 PRO A O 1
ATOM 686 N N . VAL A 1 91 ? 13.866 -11.045 -4.713 1.00 85.38 91 VAL A N 1
ATOM 687 C CA . VAL A 1 91 ? 12.846 -10.253 -4.005 1.00 85.38 91 VAL A CA 1
ATOM 688 C C . VAL A 1 91 ? 11.540 -11.035 -3.889 1.00 85.38 91 VAL A C 1
ATOM 690 O O . VAL A 1 91 ? 10.965 -11.120 -2.805 1.00 85.38 91 VAL A O 1
ATOM 693 N N . CYS A 1 92 ? 11.105 -11.681 -4.975 1.00 84.75 92 CYS A N 1
ATOM 694 C CA . CYS A 1 92 ? 9.939 -12.561 -4.950 1.00 84.75 92 CYS A CA 1
ATOM 695 C C . CYS A 1 92 ? 10.133 -13.672 -3.914 1.00 84.75 92 CYS A C 1
ATOM 697 O O . CYS A 1 92 ? 9.265 -13.886 -3.071 1.00 84.75 92 CYS A O 1
ATOM 699 N N . GLN A 1 93 ? 11.283 -14.351 -3.929 1.00 88.25 93 GLN A N 1
ATOM 700 C CA . GLN A 1 93 ? 11.557 -15.445 -2.995 1.00 88.25 93 GLN A CA 1
ATOM 701 C C . GLN A 1 93 ? 11.530 -14.991 -1.535 1.00 88.25 93 GLN A C 1
ATOM 703 O O . GLN A 1 93 ? 10.959 -15.691 -0.698 1.00 88.25 93 GLN A O 1
ATOM 708 N N . PHE A 1 94 ? 12.117 -13.831 -1.228 1.00 89.44 94 PHE A N 1
ATOM 709 C CA . PHE A 1 94 ? 12.055 -13.239 0.106 1.00 89.44 94 PHE A CA 1
ATOM 710 C C . PHE A 1 94 ? 10.605 -12.988 0.531 1.00 89.44 94 PHE A C 1
ATOM 712 O O . PHE A 1 94 ? 10.180 -13.470 1.580 1.00 89.44 94 PHE A O 1
ATOM 719 N N . LEU A 1 95 ? 9.819 -12.322 -0.319 1.00 86.06 95 LEU A N 1
ATOM 720 C CA . LEU A 1 95 ? 8.420 -12.013 -0.031 1.00 86.06 95 LEU A CA 1
ATOM 721 C C . LEU A 1 95 ? 7.607 -13.276 0.232 1.00 86.06 95 LEU A C 1
ATOM 723 O O . LEU A 1 95 ? 6.934 -13.355 1.260 1.00 86.06 95 LEU A O 1
ATOM 727 N N . TYR A 1 96 ? 7.710 -14.286 -0.639 1.00 83.06 96 TYR A N 1
ATOM 728 C CA . TYR A 1 96 ? 7.012 -15.560 -0.463 1.00 83.06 96 TYR A CA 1
ATOM 729 C C . TYR A 1 96 ? 7.436 -16.267 0.827 1.00 83.06 96 TYR A C 1
ATOM 731 O O . TYR A 1 96 ? 6.564 -16.745 1.548 1.00 83.06 96 TYR A O 1
ATOM 739 N N . LYS A 1 97 ? 8.734 -16.301 1.158 1.00 85.88 97 LYS A N 1
ATOM 740 C CA . LYS A 1 97 ? 9.243 -16.920 2.395 1.00 85.88 97 LYS A CA 1
ATOM 741 C C . LYS A 1 97 ? 8.701 -16.238 3.649 1.00 85.88 97 LYS A C 1
ATOM 743 O O . LYS A 1 97 ? 8.265 -16.937 4.557 1.00 85.88 97 LYS A O 1
ATOM 748 N N . VAL A 1 98 ? 8.682 -14.907 3.677 1.00 86.31 98 VAL A N 1
ATOM 749 C CA . VAL A 1 98 ? 8.206 -14.136 4.836 1.00 86.31 98 VAL A CA 1
ATOM 750 C C . VAL A 1 98 ? 6.688 -14.238 4.997 1.00 86.31 98 VAL A C 1
ATOM 752 O O . VAL A 1 98 ? 6.196 -14.396 6.110 1.00 86.31 98 VAL A O 1
ATOM 755 N N . THR A 1 99 ? 5.925 -14.205 3.901 1.00 82.81 99 THR A N 1
ATOM 756 C CA . THR A 1 99 ? 4.450 -14.251 3.973 1.00 82.81 99 THR A CA 1
ATOM 757 C C . THR A 1 99 ? 3.871 -15.664 4.076 1.00 82.81 99 THR A C 1
ATOM 759 O O . THR A 1 99 ? 2.810 -15.839 4.668 1.00 82.81 99 THR A O 1
ATOM 762 N N . ASN A 1 100 ? 4.543 -16.695 3.552 1.00 83.81 100 ASN A N 1
ATOM 763 C CA . ASN A 1 100 ? 4.070 -18.086 3.605 1.00 83.81 100 ASN A CA 1
ATOM 764 C C . ASN A 1 100 ? 3.636 -18.583 4.997 1.00 83.81 100 ASN A C 1
ATOM 766 O O . ASN A 1 100 ? 2.546 -19.155 5.060 1.00 83.81 100 ASN A O 1
ATOM 770 N N . PRO A 1 101 ? 4.407 -18.403 6.090 1.00 82.06 101 PRO A N 1
ATOM 771 C CA . PRO A 1 101 ? 4.007 -18.911 7.405 1.00 82.06 101 PRO A CA 1
ATOM 772 C C . PRO A 1 101 ? 2.679 -18.315 7.883 1.00 82.06 101 PRO A C 1
ATOM 774 O O . PRO A 1 101 ? 1.879 -19.018 8.491 1.00 82.06 101 PRO A O 1
ATOM 777 N N . VAL A 1 102 ? 2.407 -17.054 7.539 1.00 77.19 102 VAL A N 1
ATOM 778 C CA . VAL A 1 102 ? 1.156 -16.371 7.892 1.00 77.19 102 VAL A CA 1
ATOM 779 C C . VAL A 1 102 ? -0.010 -16.847 7.012 1.00 77.19 102 VAL A C 1
ATOM 781 O O . VAL A 1 102 ? -1.134 -16.970 7.489 1.00 77.19 102 VAL A O 1
ATOM 784 N N . LEU A 1 103 ? 0.238 -17.175 5.736 1.00 71.56 103 LEU A N 1
ATOM 785 C CA . LEU A 1 103 ? -0.812 -17.621 4.807 1.00 71.56 103 LEU A CA 1
ATOM 786 C C . LEU A 1 103 ? -1.178 -19.108 4.922 1.00 71.56 103 LEU A C 1
ATOM 788 O O . LEU A 1 103 ? -2.314 -19.461 4.610 1.00 71.56 103 LEU A O 1
ATOM 792 N N . MET A 1 104 ? -0.259 -19.995 5.317 1.00 74.44 104 MET A N 1
ATOM 793 C CA . MET A 1 104 ? -0.526 -21.442 5.415 1.00 74.44 104 MET A CA 1
ATOM 794 C C . MET A 1 104 ? -1.763 -21.817 6.252 1.00 74.44 104 MET A C 1
ATOM 796 O O . MET A 1 104 ? -2.567 -22.606 5.748 1.00 74.44 104 MET A O 1
ATOM 800 N N . PRO A 1 105 ? -1.978 -21.278 7.472 1.00 71.31 105 PRO A N 1
ATOM 801 C CA . PRO A 1 105 ? -3.166 -21.622 8.254 1.00 71.31 105 PRO A CA 1
ATOM 802 C C . PRO A 1 105 ? -4.462 -21.212 7.546 1.00 71.31 105 PRO A C 1
ATOM 804 O O . PRO A 1 105 ? -5.441 -21.953 7.577 1.00 71.31 105 PRO A O 1
ATOM 807 N N . LEU A 1 106 ? -4.454 -20.079 6.840 1.00 69.62 106 LEU A N 1
ATOM 808 C CA . LEU A 1 106 ? -5.637 -19.566 6.152 1.00 69.62 106 LEU A CA 1
ATOM 809 C C . LEU A 1 106 ? -5.909 -20.288 4.820 1.00 69.62 106 LEU A C 1
ATOM 811 O O . LEU A 1 106 ? -7.062 -20.550 4.476 1.00 69.62 106 LEU A O 1
ATOM 815 N N . ARG A 1 107 ? -4.854 -20.698 4.102 1.00 70.12 107 ARG A N 1
ATOM 816 C CA . ARG A 1 107 ? -4.946 -21.506 2.868 1.00 70.12 107 ARG A CA 1
ATOM 817 C C . ARG A 1 107 ? -5.525 -22.900 3.099 1.00 70.12 107 ARG A C 1
ATOM 819 O O . ARG A 1 107 ? -5.985 -23.524 2.150 1.00 70.12 107 ARG A O 1
ATOM 826 N N . LYS A 1 108 ? -5.526 -23.390 4.342 1.00 75.62 108 LYS A N 1
ATOM 827 C CA . LYS A 1 108 ? -6.185 -24.653 4.697 1.00 75.62 108 LYS A CA 1
ATOM 828 C C . LYS A 1 108 ? -7.713 -24.554 4.620 1.00 75.62 108 LYS A C 1
ATOM 830 O O . LYS A 1 108 ? -8.370 -25.564 4.400 1.00 75.62 108 LYS A O 1
ATOM 835 N N . VAL A 1 109 ? -8.263 -23.352 4.800 1.00 74.94 109 VAL A N 1
ATOM 836 C CA . VAL A 1 109 ? -9.712 -23.103 4.836 1.00 74.94 109 VAL A CA 1
ATOM 837 C C . VAL A 1 109 ? -10.232 -22.598 3.488 1.00 74.94 109 VAL A C 1
ATOM 839 O O . VAL A 1 109 ? -11.363 -22.901 3.119 1.00 74.94 109 VAL A O 1
ATOM 842 N N . ILE A 1 110 ? -9.418 -21.855 2.730 1.00 71.81 110 ILE A N 1
ATOM 843 C CA . ILE A 1 110 ? -9.857 -21.175 1.504 1.00 71.81 110 ILE A CA 1
ATOM 844 C C . ILE A 1 110 ? -9.054 -21.681 0.292 1.00 71.81 110 ILE A C 1
ATOM 846 O O . ILE A 1 110 ? -7.841 -21.455 0.239 1.00 71.81 110 ILE A O 1
ATOM 850 N N . PRO A 1 111 ? -9.696 -22.323 -0.706 1.00 67.69 111 PRO A N 1
ATOM 851 C CA . PRO A 1 111 ? -9.027 -22.733 -1.937 1.00 67.69 111 PRO A CA 1
ATOM 852 C C . PRO A 1 111 ? -8.648 -21.520 -2.804 1.00 67.69 111 PRO A C 1
ATOM 854 O O . PRO A 1 111 ? -9.383 -20.538 -2.894 1.00 67.69 111 PRO A O 1
ATOM 857 N N . ALA A 1 112 ? -7.497 -21.586 -3.478 1.00 67.31 112 ALA A N 1
ATOM 858 C CA . ALA A 1 112 ? -7.049 -20.532 -4.390 1.00 67.31 112 ALA A CA 1
ATOM 859 C C . ALA A 1 112 ? -7.807 -20.604 -5.732 1.00 67.31 112 ALA A C 1
ATOM 861 O O . ALA A 1 112 ? -7.758 -21.628 -6.414 1.00 67.31 112 ALA A O 1
ATOM 862 N N . TRP A 1 113 ? -8.478 -19.520 -6.146 1.00 57.22 113 TRP A N 1
ATOM 863 C CA . TRP A 1 113 ? -9.243 -19.487 -7.401 1.00 57.22 113 TRP A CA 1
ATOM 864 C C . TRP A 1 113 ? -8.429 -18.873 -8.556 1.00 57.22 113 TRP A C 1
ATOM 866 O O . TRP A 1 113 ? -8.126 -17.679 -8.554 1.00 57.22 113 TRP A O 1
ATOM 876 N N . ARG A 1 114 ? -8.144 -19.690 -9.587 1.00 62.12 114 ARG A N 1
ATOM 877 C CA . ARG A 1 114 ? -7.489 -19.390 -10.890 1.00 62.12 114 ARG A CA 1
ATOM 878 C C . ARG A 1 114 ? -6.133 -18.664 -10.846 1.00 62.12 114 ARG A C 1
ATOM 880 O O . ARG A 1 114 ? -5.144 -19.217 -11.310 1.00 62.12 114 ARG A O 1
ATOM 887 N N . THR A 1 115 ? -6.084 -17.434 -10.351 1.00 66.00 115 THR A N 1
ATOM 888 C CA . THR A 1 115 ? -4.877 -16.586 -10.250 1.00 66.00 115 THR A CA 1
ATOM 889 C C . THR A 1 115 ? -4.913 -15.634 -9.057 1.00 66.00 115 THR A C 1
ATOM 891 O O . THR A 1 115 ? -3.870 -15.100 -8.690 1.00 66.00 115 THR A O 1
ATOM 894 N N . LEU A 1 116 ? -6.084 -15.408 -8.455 1.00 65.75 116 LEU A N 1
ATOM 895 C CA . LEU A 1 116 ? -6.243 -14.505 -7.322 1.00 65.75 116 LEU A CA 1
ATOM 896 C C . LEU A 1 116 ? -6.042 -15.287 -6.025 1.00 65.75 116 LEU A C 1
ATOM 898 O O . LEU A 1 116 ? -6.738 -16.268 -5.757 1.00 65.75 116 LEU A O 1
ATOM 902 N N . ASP A 1 117 ? -5.090 -14.842 -5.207 1.00 80.62 117 ASP A N 1
ATOM 903 C CA . ASP A 1 117 ? -4.917 -15.350 -3.848 1.00 80.62 117 ASP A CA 1
ATOM 904 C C . ASP A 1 117 ? -5.996 -14.736 -2.947 1.00 80.62 117 ASP A C 1
ATOM 906 O O . ASP A 1 117 ? -5.760 -13.755 -2.242 1.00 80.62 117 ASP A O 1
ATOM 910 N N . VAL A 1 118 ? -7.214 -15.286 -3.022 1.00 84.19 118 VAL A N 1
ATOM 911 C CA . VAL A 1 118 ? -8.366 -14.848 -2.212 1.00 84.19 118 VAL A CA 1
ATOM 912 C C . VAL A 1 118 ? -8.040 -14.935 -0.721 1.00 84.19 118 VAL A C 1
ATOM 914 O O . VAL A 1 118 ? -8.398 -14.038 0.038 1.00 84.19 118 VAL A O 1
ATOM 917 N N . ALA A 1 119 ? -7.296 -15.969 -0.311 1.00 86.06 119 ALA A N 1
ATOM 918 C CA . ALA A 1 119 ? -6.799 -16.089 1.055 1.00 86.06 119 ALA A CA 1
ATOM 919 C C . ALA A 1 119 ? -5.864 -14.921 1.409 1.00 86.06 119 ALA A C 1
ATOM 921 O O . ALA A 1 119 ? -5.987 -14.351 2.487 1.00 86.06 119 ALA A O 1
ATOM 922 N N . GLY A 1 120 ? -4.977 -14.518 0.496 1.00 88.12 120 GLY A N 1
ATOM 923 C CA . GLY A 1 120 ? -4.125 -13.338 0.660 1.00 88.12 120 GLY A CA 1
ATOM 924 C C . GLY A 1 120 ? -4.909 -12.027 0.792 1.00 88.12 120 GLY A C 1
ATOM 925 O O . GLY A 1 120 ? -4.603 -11.229 1.675 1.00 88.12 120 GLY A O 1
ATOM 926 N N . VAL A 1 121 ? -5.943 -11.813 -0.028 1.00 91.12 121 VAL A N 1
ATOM 927 C CA . VAL A 1 121 ? -6.799 -10.611 0.056 1.00 91.12 121 VAL A CA 1
ATOM 928 C C . VAL A 1 121 ? -7.564 -10.574 1.377 1.00 91.12 121 VAL A C 1
ATOM 930 O O . VAL A 1 121 ? -7.575 -9.545 2.052 1.00 91.12 121 VAL A O 1
ATOM 933 N N . LEU A 1 122 ? -8.157 -11.702 1.780 1.00 91.75 122 LEU A N 1
ATOM 934 C CA . LEU A 1 122 ? -8.860 -11.798 3.055 1.00 91.75 122 LEU A CA 1
ATOM 935 C C . LEU A 1 122 ? -7.904 -11.587 4.234 1.00 91.75 122 LEU A C 1
ATOM 937 O O . LEU A 1 122 ? -8.241 -10.868 5.168 1.00 91.75 122 LEU A O 1
ATOM 941 N N . LEU A 1 123 ? -6.701 -12.167 4.181 1.00 91.62 123 LEU A N 1
ATOM 942 C CA . LEU A 1 123 ? -5.674 -11.956 5.198 1.00 91.62 123 LEU A CA 1
ATOM 943 C C . LEU A 1 123 ? -5.284 -10.481 5.299 1.00 91.62 123 LEU A C 1
ATOM 945 O O . LE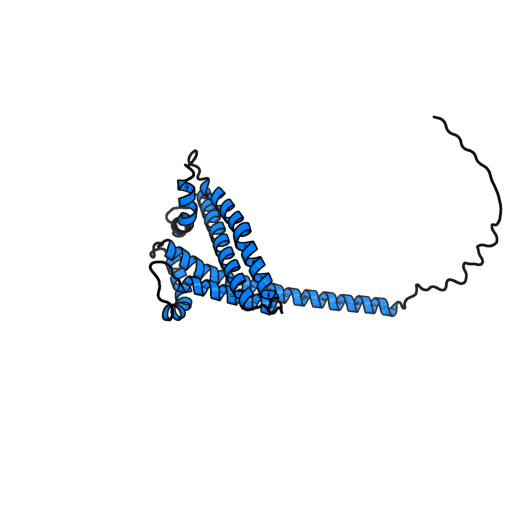U A 1 123 ? -5.186 -9.967 6.408 1.00 91.62 123 LEU A O 1
ATOM 949 N N . ALA A 1 124 ? -5.076 -9.799 4.169 1.00 93.81 124 ALA A N 1
ATOM 950 C CA . ALA A 1 124 ? -4.760 -8.374 4.162 1.00 93.81 124 ALA A CA 1
ATOM 951 C C . ALA A 1 124 ? -5.881 -7.562 4.823 1.00 93.81 124 ALA A C 1
ATOM 953 O O . ALA A 1 124 ? -5.607 -6.736 5.687 1.00 93.81 124 ALA A O 1
ATOM 954 N N . TRP A 1 125 ? -7.140 -7.859 4.492 1.00 95.62 125 TRP A N 1
ATOM 955 C CA . TRP A 1 125 ? -8.294 -7.198 5.100 1.00 95.62 125 TRP A CA 1
ATOM 956 C C . TRP A 1 125 ? -8.407 -7.469 6.607 1.00 95.62 125 TRP A C 1
ATOM 958 O O . TRP A 1 125 ? -8.617 -6.535 7.376 1.00 95.62 125 TRP A O 1
ATOM 968 N N . LEU A 1 126 ? -8.187 -8.710 7.053 1.00 94.88 126 LEU A N 1
ATOM 969 C CA . LEU A 1 126 ? -8.179 -9.068 8.477 1.00 94.88 126 LEU A CA 1
ATOM 970 C C . LEU A 1 126 ? -7.023 -8.408 9.241 1.00 94.88 126 LEU A C 1
ATOM 972 O O . LEU A 1 126 ? -7.222 -7.947 10.363 1.00 94.88 126 LEU A O 1
ATOM 976 N N . LEU A 1 127 ? -5.828 -8.328 8.649 1.00 94.94 127 LEU A N 1
ATOM 977 C CA . LEU A 1 127 ? -4.686 -7.628 9.243 1.00 94.94 127 LEU A CA 1
ATOM 978 C C . LEU A 1 127 ? -4.956 -6.127 9.367 1.00 94.94 127 LEU A C 1
ATOM 980 O O . LEU A 1 127 ? -4.637 -5.536 10.399 1.00 94.94 127 LEU A O 1
ATOM 984 N N . THR A 1 128 ? -5.584 -5.521 8.360 1.00 96.69 128 THR A N 1
ATOM 985 C CA . THR A 1 128 ? -6.004 -4.119 8.420 1.00 96.69 128 THR A CA 1
ATOM 986 C C . THR A 1 128 ? -7.092 -3.904 9.472 1.00 96.69 128 THR A C 1
ATOM 988 O O . THR A 1 128 ? -6.991 -2.975 10.270 1.00 96.69 128 THR A O 1
ATOM 991 N N . ALA A 1 129 ? -8.091 -4.784 9.556 1.00 96.19 129 ALA A N 1
ATOM 992 C CA . ALA A 1 129 ? -9.103 -4.729 10.609 1.00 96.19 129 ALA A CA 1
ATOM 993 C C . ALA A 1 129 ? -8.468 -4.830 12.004 1.00 96.19 129 ALA A C 1
ATOM 995 O O . ALA A 1 129 ? -8.784 -4.029 12.881 1.00 96.19 129 ALA A O 1
ATOM 996 N N . LEU A 1 130 ? -7.512 -5.745 12.192 1.00 95.88 130 LEU A N 1
ATOM 997 C CA . LEU A 1 130 ? -6.771 -5.889 13.445 1.00 95.88 130 LEU A CA 1
ATOM 998 C C . LEU A 1 130 ? -5.954 -4.630 13.786 1.00 95.88 130 LEU A C 1
ATOM 1000 O O . LEU A 1 130 ? -5.969 -4.197 14.939 1.00 95.88 130 LEU A O 1
ATOM 1004 N N . LYS A 1 131 ? -5.305 -4.001 12.794 1.00 96.31 131 LYS A N 1
ATOM 1005 C CA . LYS A 1 131 ? -4.631 -2.699 12.949 1.00 96.31 131 LYS A CA 1
ATOM 1006 C C . LYS A 1 131 ? -5.607 -1.641 13.469 1.00 96.31 131 LYS A C 1
ATOM 1008 O O . LYS A 1 131 ? -5.298 -0.963 14.444 1.00 96.31 131 LYS A O 1
ATOM 1013 N N . LEU A 1 132 ? -6.778 -1.510 12.840 1.00 94.88 132 LEU A N 1
ATOM 1014 C CA . LEU A 1 132 ? -7.793 -0.522 13.223 1.00 94.88 132 LEU A CA 1
ATOM 1015 C C . LEU A 1 132 ? -8.306 -0.772 14.643 1.00 94.88 132 LEU A C 1
ATOM 1017 O O . LEU A 1 132 ? -8.335 0.165 15.436 1.00 94.88 132 LEU A O 1
ATOM 1021 N N . VAL A 1 133 ? -8.648 -2.020 14.988 1.00 95.19 133 VAL A N 1
ATOM 1022 C CA . VAL A 1 133 ? -9.064 -2.387 16.355 1.00 95.19 133 VAL A CA 1
ATOM 1023 C C . VAL A 1 133 ? -8.019 -1.929 17.368 1.00 95.19 133 VAL A C 1
ATOM 1025 O O . VAL A 1 133 ? -8.370 -1.306 18.367 1.00 95.19 133 VAL A O 1
ATOM 1028 N N . LEU A 1 134 ? -6.739 -2.204 17.104 1.00 94.62 134 LEU A N 1
ATOM 1029 C CA . LEU A 1 134 ? -5.661 -1.841 18.016 1.00 94.62 134 LEU A CA 1
ATOM 1030 C C . LEU A 1 134 ? -5.502 -0.318 18.133 1.00 94.62 134 LEU A C 1
ATOM 1032 O O . LEU A 1 134 ? -5.378 0.189 19.243 1.00 94.62 134 LEU A O 1
ATOM 1036 N N . LEU A 1 135 ? -5.569 0.423 17.024 1.00 94.00 135 LEU A N 1
ATOM 1037 C CA . LEU A 1 135 ? -5.490 1.889 17.037 1.00 94.00 135 LEU A CA 1
ATOM 1038 C C . LEU A 1 135 ? -6.643 2.532 17.817 1.00 94.00 135 LEU A C 1
ATOM 1040 O O . LEU A 1 135 ? -6.397 3.403 18.650 1.00 94.00 135 LEU A O 1
ATOM 1044 N N . TYR A 1 136 ? -7.881 2.086 17.597 1.00 92.69 136 TYR A N 1
ATOM 1045 C CA . TYR A 1 136 ? -9.040 2.603 18.328 1.00 92.69 136 TYR A CA 1
ATOM 1046 C C . TYR A 1 136 ? -9.018 2.205 19.808 1.00 92.69 136 TYR A C 1
ATOM 1048 O O . TYR A 1 136 ? -9.362 3.022 20.661 1.00 92.69 136 TYR A O 1
ATOM 1056 N N . ALA A 1 137 ? -8.533 1.000 20.129 1.00 91.88 137 ALA A N 1
ATOM 1057 C CA . ALA A 1 137 ? -8.315 0.577 21.509 1.00 91.88 137 ALA A CA 1
ATOM 1058 C C . ALA A 1 137 ? -7.272 1.456 22.220 1.00 91.88 137 ALA A C 1
ATOM 1060 O O . ALA A 1 137 ? -7.504 1.867 23.355 1.00 91.88 137 ALA A O 1
ATOM 1061 N N . LEU A 1 138 ? -6.165 1.806 21.547 1.00 90.38 138 LEU A N 1
ATOM 1062 C CA . LEU A 1 138 ? -5.170 2.757 22.064 1.00 90.38 138 LEU A CA 1
ATOM 1063 C C . LEU A 1 138 ? -5.744 4.173 22.225 1.00 90.38 138 LEU A C 1
ATOM 1065 O O . LEU A 1 138 ? -5.336 4.894 23.130 1.00 90.38 138 LEU A O 1
ATOM 1069 N N . ALA A 1 139 ? -6.687 4.568 21.368 1.00 88.69 139 ALA A N 1
ATOM 1070 C CA . ALA A 1 139 ? -7.400 5.840 21.470 1.00 88.69 139 ALA A CA 1
ATOM 1071 C C . ALA A 1 139 ? -8.523 5.835 22.529 1.00 88.69 139 ALA A C 1
ATOM 1073 O O . ALA A 1 139 ? -9.163 6.863 22.741 1.00 88.69 139 ALA A O 1
ATOM 1074 N N . GLY A 1 140 ? -8.796 4.695 23.178 1.00 87.81 140 GLY A N 1
ATOM 1075 C CA . GLY A 1 140 ? -9.874 4.557 24.161 1.00 87.81 140 GLY A CA 1
ATOM 1076 C C . GLY A 1 140 ? -11.283 4.626 23.563 1.00 87.81 140 GLY A C 1
ATOM 1077 O O . GLY A 1 140 ? -12.254 4.813 24.295 1.00 87.81 140 GLY A O 1
ATOM 1078 N N . GLN A 1 141 ? -11.415 4.479 22.243 1.00 87.12 141 GLN A N 1
ATOM 1079 C CA . GLN A 1 141 ? -12.689 4.561 21.537 1.00 87.12 141 GLN A CA 1
ATOM 1080 C C . GLN A 1 141 ? -13.225 3.166 21.216 1.00 87.12 141 GLN A C 1
ATOM 1082 O O . GLN A 1 141 ? -12.490 2.264 20.812 1.00 87.12 141 GLN A O 1
ATOM 1087 N N . ARG A 1 142 ? -14.539 2.988 21.381 1.00 87.62 142 ARG A N 1
ATOM 1088 C CA . ARG A 1 142 ? -15.246 1.781 20.941 1.00 87.62 142 ARG A CA 1
ATOM 1089 C C . A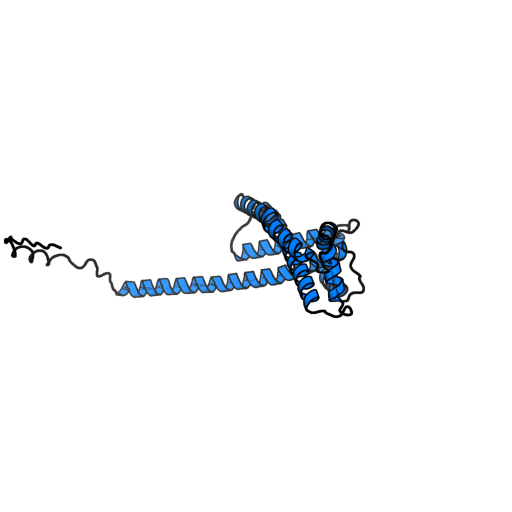RG A 1 142 ? -15.848 2.059 19.574 1.00 87.62 142 ARG A C 1
ATOM 1091 O O . ARG A 1 142 ? -16.405 3.126 19.349 1.00 87.62 142 ARG A O 1
ATOM 1098 N N . VAL A 1 143 ? -15.710 1.094 18.678 1.00 87.81 143 VAL A N 1
ATOM 1099 C CA . VAL A 1 143 ? -16.141 1.205 17.286 1.00 87.81 143 VAL A CA 1
ATOM 1100 C C . VAL A 1 143 ? -17.030 0.016 16.971 1.00 87.81 143 VAL A C 1
ATOM 1102 O O . VAL A 1 143 ? -16.691 -1.119 17.319 1.00 87.81 143 VAL A O 1
ATOM 1105 N N . GLY A 1 144 ? -18.152 0.267 16.301 1.00 91.62 144 GLY A N 1
ATOM 1106 C CA . GLY A 1 144 ? -19.021 -0.782 15.784 1.00 91.62 144 GLY A CA 1
ATOM 1107 C C . GLY A 1 144 ? -18.311 -1.778 14.879 1.00 91.62 144 GLY A C 1
ATOM 1108 O O . GLY A 1 144 ? -17.480 -1.401 14.054 1.00 91.62 144 GLY A O 1
ATOM 1109 N N . ILE A 1 145 ? -18.702 -3.052 14.958 1.00 91.25 145 ILE A N 1
ATOM 1110 C CA . ILE A 1 145 ? -18.149 -4.122 14.108 1.00 91.25 145 ILE A CA 1
ATOM 1111 C C . ILE A 1 145 ? -18.413 -3.828 12.621 1.00 91.25 145 ILE A C 1
ATOM 1113 O O . ILE A 1 145 ? -17.528 -4.012 11.786 1.00 91.25 145 ILE A O 1
ATOM 1117 N N . ALA A 1 146 ? -19.612 -3.331 12.291 1.00 91.94 146 ALA A N 1
ATOM 1118 C CA . ALA A 1 146 ? -19.990 -2.990 10.921 1.00 91.94 146 ALA A CA 1
ATOM 1119 C C . ALA A 1 146 ? -19.162 -1.818 10.367 1.00 91.94 146 ALA A C 1
ATOM 1121 O O . ALA A 1 146 ? -18.592 -1.929 9.282 1.00 91.94 146 ALA A O 1
ATOM 1122 N N . GLY A 1 147 ? -19.033 -0.728 11.134 1.00 92.56 147 GLY A N 1
ATOM 1123 C CA . GLY A 1 147 ? -18.183 0.403 10.757 1.00 92.56 147 GLY A CA 1
ATOM 1124 C C . GLY A 1 147 ? -16.719 -0.004 10.606 1.00 92.56 147 GLY A C 1
ATOM 1125 O O . GLY A 1 147 ? -16.073 0.361 9.627 1.00 92.56 147 GLY A O 1
ATOM 1126 N N . LEU A 1 148 ? -16.209 -0.844 11.511 1.00 93.69 148 LEU A N 1
ATOM 1127 C CA . LEU A 1 148 ? -14.835 -1.341 11.459 1.00 93.69 148 LEU A CA 1
ATOM 1128 C C . LEU A 1 148 ? -14.549 -2.168 10.203 1.00 93.69 148 LEU A C 1
ATOM 1130 O O . LEU A 1 148 ? -13.504 -1.988 9.583 1.00 93.69 148 LEU A O 1
ATOM 1134 N N . ALA A 1 149 ? -15.477 -3.036 9.798 1.00 94.75 149 ALA A N 1
ATOM 1135 C CA . ALA A 1 149 ? -15.354 -3.831 8.578 1.00 94.75 149 ALA A CA 1
ATOM 1136 C C . ALA A 1 149 ? -15.242 -2.948 7.319 1.00 94.75 149 ALA A C 1
ATOM 1138 O O . ALA A 1 149 ? -14.382 -3.187 6.463 1.00 94.75 149 ALA A O 1
ATOM 1139 N N . VAL A 1 150 ? -16.078 -1.908 7.230 1.00 95.81 150 VAL A N 1
ATOM 1140 C CA . VAL A 1 150 ? -16.086 -0.955 6.107 1.00 95.81 150 VAL A CA 1
ATOM 1141 C C . VAL A 1 150 ? -14.834 -0.078 6.120 1.00 95.81 150 VAL A C 1
ATOM 1143 O O . VAL A 1 150 ? -14.177 0.060 5.088 1.00 95.81 150 VAL A O 1
ATOM 1146 N N . MET A 1 151 ? -14.438 0.445 7.283 1.00 95.56 151 MET A N 1
ATOM 1147 C CA . MET A 1 151 ? -13.211 1.236 7.421 1.00 95.56 151 MET A CA 1
ATOM 1148 C C . MET A 1 151 ? -11.961 0.415 7.096 1.00 95.56 151 MET A C 1
ATOM 1150 O O . MET A 1 151 ? -11.067 0.912 6.421 1.00 95.56 151 MET A O 1
ATOM 1154 N N . ALA A 1 152 ? -11.903 -0.854 7.508 1.00 96.62 152 ALA A N 1
ATOM 1155 C CA . ALA A 1 152 ? -10.784 -1.733 7.181 1.00 96.62 152 ALA A CA 1
ATOM 1156 C C . ALA A 1 152 ? -10.680 -1.997 5.672 1.00 96.62 152 ALA A C 1
ATOM 1158 O O . ALA A 1 152 ? -9.579 -2.101 5.132 1.00 96.62 152 ALA A O 1
ATOM 1159 N N . PHE A 1 153 ? -11.818 -2.079 4.979 1.00 97.06 153 PHE A N 1
ATOM 1160 C CA . PHE A 1 153 ? -11.842 -2.177 3.522 1.00 97.06 153 PHE A CA 1
ATOM 1161 C C . PHE A 1 153 ? -11.361 -0.879 2.858 1.00 97.06 153 PHE A C 1
ATOM 1163 O O . PHE A 1 153 ? -10.525 -0.941 1.957 1.00 97.06 153 PHE A O 1
ATOM 1170 N N . ALA A 1 154 ? -11.835 0.281 3.325 1.00 97.25 154 ALA A N 1
ATOM 1171 C CA . ALA A 1 154 ? -11.404 1.585 2.822 1.00 97.25 154 ALA A CA 1
ATOM 1172 C C . ALA A 1 154 ? -9.897 1.814 3.023 1.00 97.25 154 ALA A C 1
ATOM 1174 O O . ALA A 1 154 ? -9.212 2.210 2.086 1.00 97.25 154 ALA A O 1
ATOM 1175 N N . ASP A 1 155 ? -9.371 1.509 4.211 1.00 96.69 155 ASP A N 1
ATOM 1176 C CA . ASP A 1 155 ? -7.948 1.651 4.540 1.00 96.69 155 ASP A CA 1
ATOM 1177 C C . ASP A 1 155 ? -7.076 0.681 3.729 1.00 96.69 155 ASP A C 1
ATOM 1179 O O . ASP A 1 155 ? -6.036 1.079 3.209 1.00 96.69 155 ASP A O 1
ATOM 1183 N N . LEU A 1 156 ? -7.521 -0.567 3.522 1.00 97.25 156 LEU A N 1
ATOM 1184 C CA . LEU A 1 156 ? -6.824 -1.505 2.637 1.00 97.25 156 LEU A CA 1
ATOM 1185 C C . LEU A 1 156 ? -6.806 -1.004 1.186 1.00 97.25 156 LEU A C 1
ATOM 1187 O O . LEU A 1 156 ? -5.782 -1.116 0.509 1.00 97.25 156 LEU A O 1
ATOM 1191 N N . LEU A 1 157 ? -7.925 -0.459 0.703 1.00 97.62 157 LEU A N 1
ATOM 1192 C CA . LEU A 1 157 ? -8.006 0.129 -0.629 1.00 97.62 157 LEU A CA 1
ATOM 1193 C C . LEU A 1 157 ? -7.038 1.314 -0.743 1.00 97.62 157 LEU A C 1
ATOM 1195 O O . LEU A 1 157 ? -6.199 1.319 -1.644 1.00 97.62 157 LEU A O 1
ATOM 1199 N N . ASP A 1 158 ? -7.079 2.260 0.198 1.00 97.56 158 ASP A N 1
ATOM 1200 C CA . ASP A 1 158 ? -6.158 3.402 0.238 1.00 97.56 158 ASP A CA 1
ATOM 1201 C C . ASP A 1 158 ? -4.696 2.958 0.232 1.00 97.56 158 ASP A C 1
ATOM 1203 O O . ASP A 1 158 ? -3.888 3.475 -0.540 1.00 97.56 158 ASP A O 1
ATOM 1207 N N . PHE A 1 159 ? -4.377 1.937 1.029 1.00 97.31 159 PHE A N 1
ATOM 1208 C CA . PHE A 1 159 ? -3.047 1.357 1.106 1.00 97.31 159 PHE A CA 1
ATOM 1209 C C . PHE A 1 159 ? -2.579 0.818 -0.252 1.00 97.31 159 PHE A C 1
ATOM 1211 O O . PHE A 1 159 ? -1.449 1.081 -0.666 1.00 97.31 159 PHE A O 1
ATOM 1218 N N . VAL A 1 160 ? -3.440 0.103 -0.985 1.00 96.88 160 VAL A N 1
ATOM 1219 C CA . VAL A 1 160 ? -3.129 -0.395 -2.336 1.00 96.88 160 VAL A CA 1
ATOM 1220 C C . VAL A 1 160 ? -2.895 0.765 -3.308 1.00 96.88 160 VAL A C 1
ATOM 1222 O O . VAL A 1 160 ? -1.918 0.739 -4.059 1.00 96.88 160 VAL A O 1
ATOM 1225 N N . LEU A 1 161 ? -3.743 1.800 -3.292 1.00 97.31 161 LEU A N 1
ATOM 1226 C CA . LEU A 1 161 ? -3.558 2.986 -4.139 1.00 97.31 161 LEU A CA 1
ATOM 1227 C C . LEU A 1 161 ? -2.246 3.717 -3.809 1.00 97.31 161 LEU A C 1
ATOM 1229 O O . LEU A 1 161 ? -1.508 4.104 -4.717 1.00 97.31 161 LEU A O 1
ATOM 1233 N N . MET A 1 162 ? -1.921 3.868 -2.525 1.00 97.19 162 MET A N 1
ATOM 1234 C CA . MET A 1 162 ? -0.693 4.513 -2.061 1.00 97.19 162 MET A CA 1
ATOM 1235 C C . MET A 1 162 ? 0.554 3.685 -2.402 1.00 97.19 162 MET A C 1
ATOM 1237 O O . MET A 1 162 ? 1.576 4.247 -2.801 1.00 97.19 162 MET A O 1
ATOM 1241 N N . LEU A 1 163 ? 0.456 2.353 -2.351 1.00 96.38 163 LEU A N 1
ATOM 1242 C CA . LEU A 1 163 ? 1.498 1.442 -2.822 1.00 96.38 163 LEU A CA 1
ATOM 1243 C C . LEU A 1 163 ? 1.751 1.617 -4.326 1.00 96.38 163 LEU A C 1
ATOM 1245 O O . LEU A 1 163 ? 2.905 1.733 -4.737 1.00 96.38 163 LEU A O 1
ATOM 1249 N N . TYR A 1 164 ? 0.700 1.690 -5.151 1.00 96.69 164 TYR A N 1
ATOM 1250 C CA . TYR A 1 164 ? 0.844 1.953 -6.587 1.00 96.69 164 TYR A CA 1
ATOM 1251 C C . TYR A 1 164 ? 1.454 3.323 -6.878 1.00 96.69 164 TYR A C 1
ATOM 1253 O O . TYR A 1 164 ? 2.315 3.427 -7.753 1.00 96.69 164 TYR A O 1
ATOM 1261 N N . LEU A 1 165 ? 1.060 4.356 -6.130 1.00 97.06 165 LEU A N 1
ATOM 1262 C CA . LEU A 1 165 ? 1.658 5.686 -6.229 1.00 97.06 165 LEU A CA 1
ATOM 1263 C C . LEU A 1 165 ? 3.169 5.620 -5.970 1.00 97.06 165 LEU A C 1
ATOM 1265 O O . LEU A 1 165 ? 3.952 6.123 -6.775 1.00 97.06 165 LEU A O 1
ATOM 1269 N N . GLY A 1 166 ? 3.581 4.929 -4.902 1.00 96.50 166 GLY A N 1
ATOM 1270 C CA . GLY A 1 166 ? 4.989 4.692 -4.586 1.00 96.50 166 GLY A CA 1
ATOM 1271 C C . GLY A 1 166 ? 5.728 3.911 -5.677 1.00 96.50 166 GLY A C 1
ATOM 1272 O O . GLY A 1 166 ? 6.811 4.317 -6.088 1.00 96.50 166 GLY A O 1
ATOM 1273 N N . LEU A 1 167 ? 5.142 2.833 -6.205 1.00 95.81 167 LEU A N 1
ATOM 1274 C CA . LEU A 1 167 ? 5.748 2.026 -7.274 1.00 95.81 167 LEU A CA 1
ATOM 1275 C C . LEU A 1 167 ? 5.949 2.820 -8.573 1.00 95.81 167 LEU A C 1
ATOM 1277 O O . LEU A 1 167 ? 6.993 2.698 -9.217 1.00 95.81 167 LEU A O 1
ATOM 1281 N N . ILE A 1 168 ? 4.971 3.642 -8.958 1.00 95.94 168 ILE A N 1
ATOM 1282 C CA . ILE A 1 168 ? 5.071 4.507 -10.141 1.00 95.94 168 ILE A CA 1
ATOM 1283 C C . ILE A 1 168 ? 6.127 5.588 -9.912 1.00 95.94 168 ILE A C 1
ATOM 1285 O O . ILE A 1 168 ? 6.941 5.835 -10.800 1.00 95.94 168 ILE A O 1
ATOM 1289 N N . LEU A 1 169 ? 6.172 6.185 -8.719 1.00 95.75 169 LEU A N 1
ATOM 1290 C CA . LEU A 1 169 ? 7.201 7.161 -8.376 1.00 95.75 169 LEU A CA 1
ATOM 1291 C C . LEU A 1 169 ? 8.602 6.540 -8.449 1.00 95.75 169 LEU A C 1
ATOM 1293 O O . LEU A 1 169 ? 9.487 7.111 -9.078 1.00 95.75 169 LEU A O 1
ATOM 1297 N N . VAL A 1 170 ? 8.789 5.339 -7.891 1.00 94.38 170 VAL A N 1
ATOM 1298 C CA . VAL A 1 170 ? 10.050 4.589 -7.997 1.00 94.38 170 VAL A CA 1
ATOM 1299 C C . VAL A 1 170 ? 10.412 4.339 -9.460 1.00 94.38 170 VAL A C 1
ATOM 1301 O O . VAL A 1 170 ? 11.559 4.553 -9.829 1.00 94.38 170 VAL A O 1
ATOM 1304 N N . GLN A 1 171 ? 9.468 3.951 -10.321 1.00 92.50 171 GLN A N 1
ATOM 1305 C CA . GLN A 1 171 ? 9.748 3.771 -11.752 1.00 92.50 171 GLN A CA 1
ATOM 1306 C C . GLN A 1 171 ? 10.231 5.056 -12.429 1.00 92.50 171 GLN A C 1
ATOM 1308 O O . GLN A 1 171 ? 11.196 5.018 -13.190 1.00 92.50 171 GLN A O 1
ATOM 1313 N N . VAL A 1 172 ? 9.586 6.187 -12.139 1.00 92.44 172 VAL A N 1
ATOM 1314 C CA . VAL A 1 172 ? 9.995 7.494 -12.668 1.00 92.44 172 VAL A CA 1
ATOM 1315 C C . VAL A 1 172 ? 11.407 7.839 -12.190 1.00 92.44 172 VAL A C 1
ATOM 1317 O O . VAL A 1 172 ? 12.249 8.221 -12.997 1.00 92.44 172 VAL A O 1
ATOM 1320 N N . LEU A 1 173 ? 11.712 7.622 -10.908 1.00 93.06 173 LEU A N 1
ATOM 1321 C CA . LEU A 1 173 ? 13.057 7.828 -10.360 1.00 93.06 173 LEU A CA 1
ATOM 1322 C C . LEU A 1 173 ? 14.103 6.910 -11.015 1.00 93.06 173 LEU A C 1
ATOM 1324 O O . LEU A 1 173 ? 15.186 7.374 -11.373 1.00 93.06 173 LEU A O 1
ATOM 1328 N N . LEU A 1 174 ? 13.778 5.631 -11.234 1.00 90.69 174 LEU A N 1
ATOM 1329 C CA . LEU A 1 174 ? 14.652 4.683 -11.936 1.00 90.69 174 LEU A CA 1
ATOM 1330 C C . LEU A 1 174 ? 14.942 5.130 -13.378 1.00 90.69 174 LEU A C 1
ATOM 1332 O O . LEU A 1 174 ? 16.057 4.924 -13.858 1.00 90.69 174 LEU A O 1
ATOM 1336 N N . SER A 1 175 ? 13.973 5.766 -14.047 1.00 86.56 175 SER A N 1
ATOM 1337 C CA . SER A 1 175 ? 14.148 6.323 -15.394 1.00 86.56 175 SER A CA 1
ATOM 1338 C C . SER A 1 175 ? 15.126 7.499 -15.429 1.00 86.56 175 SER A C 1
ATOM 1340 O O . SER A 1 175 ? 15.827 7.657 -16.424 1.00 86.56 175 SER A O 1
ATOM 1342 N N . PHE A 1 176 ? 15.197 8.315 -14.373 1.00 87.62 176 PHE A N 1
ATOM 1343 C CA . PHE A 1 176 ? 16.154 9.427 -14.300 1.00 87.62 176 PHE A CA 1
ATOM 1344 C C . PHE A 1 176 ? 17.576 8.958 -13.983 1.00 87.62 176 PHE A C 1
ATOM 1346 O O . PHE A 1 176 ? 18.540 9.498 -14.517 1.00 87.62 176 PHE A O 1
ATOM 1353 N N . ILE A 1 177 ? 17.712 7.943 -13.127 1.00 86.75 177 ILE A N 1
ATOM 1354 C CA . ILE A 1 177 ? 19.014 7.483 -12.619 1.00 86.75 177 ILE A CA 1
ATOM 1355 C C . ILE A 1 177 ? 19.677 6.468 -13.576 1.00 86.75 177 ILE A C 1
ATOM 1357 O O . ILE A 1 177 ? 20.855 6.162 -13.424 1.00 86.75 177 ILE A O 1
ATOM 1361 N N . SER A 1 178 ? 18.962 5.978 -14.600 1.00 81.69 178 SER A N 1
ATOM 1362 C CA . SER A 1 178 ? 19.472 5.005 -15.586 1.00 81.69 178 SER A CA 1
ATOM 1363 C C . SER A 1 178 ? 20.100 3.759 -14.940 1.00 81.69 178 SER A C 1
ATOM 1365 O O . SER A 1 178 ? 21.200 3.339 -15.292 1.00 81.69 178 SER A O 1
ATOM 1367 N N . VAL A 1 179 ? 19.397 3.160 -13.971 1.00 86.00 179 VAL A N 1
ATOM 1368 C CA . VAL A 1 179 ? 19.867 1.964 -13.248 1.00 86.00 179 VAL A CA 1
ATOM 1369 C C . VAL A 1 179 ? 20.050 0.778 -14.202 1.00 86.00 179 VAL A C 1
ATOM 1371 O O . VAL A 1 179 ? 19.216 0.531 -15.076 1.00 86.00 179 VAL A O 1
ATOM 1374 N N . GLU A 1 180 ? 21.124 0.006 -14.014 1.00 85.75 180 GLU A N 1
ATOM 1375 C CA . GLU A 1 180 ? 21.394 -1.182 -14.824 1.00 85.75 180 GLU A CA 1
ATOM 1376 C C . GLU A 1 180 ? 20.252 -2.209 -14.779 1.00 85.75 180 GLU A C 1
ATOM 1378 O O . GLU A 1 180 ? 19.705 -2.546 -13.726 1.00 85.75 180 GLU A O 1
ATOM 1383 N N . ARG A 1 181 ? 19.956 -2.800 -15.944 1.00 78.88 181 ARG A N 1
ATOM 1384 C CA . ARG A 1 181 ? 18.952 -3.868 -16.104 1.00 78.88 181 ARG A CA 1
ATOM 1385 C C . ARG A 1 181 ? 19.319 -5.182 -15.401 1.00 78.88 181 ARG A C 1
ATOM 1387 O O . ARG A 1 181 ? 18.459 -6.046 -15.268 1.00 78.88 181 ARG A O 1
ATOM 1394 N N . SER A 1 182 ? 20.568 -5.328 -14.961 1.00 84.12 182 SER A N 1
ATOM 1395 C CA . SER A 1 182 ? 21.059 -6.459 -14.167 1.00 84.12 182 SER A CA 1
ATOM 1396 C C . SER A 1 182 ? 20.431 -6.504 -12.766 1.00 84.12 182 SER A C 1
ATOM 1398 O O . SER A 1 182 ? 20.341 -7.575 -12.162 1.00 84.12 182 SER A O 1
ATOM 1400 N N . ASN A 1 183 ? 19.959 -5.363 -12.246 1.00 87.81 183 ASN A N 1
ATOM 1401 C CA . ASN A 1 183 ? 19.386 -5.286 -10.912 1.00 87.81 183 ASN A CA 1
ATOM 1402 C C . ASN A 1 183 ? 17.985 -5.934 -10.871 1.00 87.81 183 ASN A C 1
ATOM 1404 O O . ASN A 1 183 ? 17.099 -5.521 -11.625 1.00 87.81 183 ASN A O 1
ATOM 1408 N N . PRO A 1 184 ? 17.729 -6.898 -9.966 1.00 86.44 184 PRO A N 1
ATOM 1409 C CA . PRO A 1 184 ? 16.465 -7.632 -9.920 1.00 86.44 184 PRO A CA 1
ATOM 1410 C C . PRO A 1 184 ? 15.246 -6.753 -9.597 1.00 86.44 184 PRO A C 1
ATOM 1412 O O . PRO A 1 184 ? 14.119 -7.137 -9.908 1.00 86.44 184 PRO A O 1
ATOM 1415 N N . ILE A 1 185 ? 15.427 -5.579 -8.991 1.00 88.69 185 ILE A N 1
ATOM 1416 C CA . ILE A 1 185 ? 14.315 -4.697 -8.605 1.00 88.69 185 ILE A CA 1
ATOM 1417 C C . ILE A 1 185 ? 13.701 -4.013 -9.832 1.00 88.69 185 ILE A C 1
ATOM 1419 O O . ILE A 1 185 ? 12.484 -3.859 -9.907 1.00 88.69 185 ILE A O 1
ATOM 1423 N N . VAL A 1 186 ? 14.521 -3.652 -10.820 1.00 90.31 186 VAL A N 1
ATOM 1424 C CA . VAL A 1 186 ? 14.087 -2.917 -12.016 1.00 90.31 186 VAL A CA 1
ATOM 1425 C C . VAL A 1 186 ? 12.968 -3.654 -12.772 1.00 90.31 186 VAL A C 1
ATOM 1427 O O . VAL A 1 186 ? 11.874 -3.094 -12.883 1.00 90.31 186 VAL A O 1
ATOM 1430 N N . PRO A 1 187 ? 13.145 -4.910 -13.237 1.00 89.12 187 PRO A N 1
ATOM 1431 C CA . PRO A 1 187 ? 12.084 -5.622 -13.949 1.00 89.12 187 PRO A CA 1
ATOM 1432 C C . PRO A 1 187 ? 10.854 -5.876 -13.070 1.00 89.12 187 PRO A C 1
ATOM 1434 O O . PRO A 1 187 ? 9.743 -5.923 -13.590 1.00 89.12 187 PRO A O 1
ATOM 1437 N N . LEU A 1 188 ? 11.028 -6.000 -11.750 1.00 90.12 188 LEU A N 1
ATOM 1438 C CA . LEU A 1 188 ? 9.924 -6.188 -10.808 1.00 90.12 188 LEU A CA 1
ATOM 1439 C C . LEU A 1 188 ? 9.013 -4.953 -10.753 1.00 90.12 188 LEU A C 1
ATOM 1441 O O . LEU A 1 188 ? 7.793 -5.084 -10.818 1.00 90.12 188 LEU A O 1
ATOM 1445 N N . VAL A 1 189 ? 9.598 -3.755 -10.666 1.00 92.44 189 VAL A N 1
ATOM 1446 C CA . VAL A 1 189 ? 8.849 -2.490 -10.627 1.00 92.44 189 VAL A CA 1
ATOM 1447 C C . VAL A 1 189 ? 8.077 -2.279 -11.930 1.00 92.44 189 VAL A C 1
ATOM 1449 O O . VAL A 1 189 ? 6.887 -1.958 -11.885 1.00 92.44 189 VAL A O 1
ATOM 1452 N N . TYR A 1 190 ? 8.706 -2.514 -13.087 1.00 91.12 190 TYR A N 1
ATOM 1453 C CA . TYR A 1 190 ? 8.016 -2.428 -14.380 1.00 91.12 190 TYR A CA 1
ATOM 1454 C C . TYR A 1 190 ? 6.860 -3.431 -14.477 1.00 91.12 190 TYR A C 1
ATOM 1456 O O . TYR A 1 190 ? 5.759 -3.053 -14.860 1.00 91.12 190 TYR A O 1
ATOM 1464 N N . GLN A 1 191 ? 7.062 -4.680 -14.047 1.00 91.62 191 GLN A N 1
ATOM 1465 C CA . GLN A 1 191 ? 6.000 -5.692 -14.017 1.00 91.62 191 GLN A CA 1
ATOM 1466 C C . GLN A 1 191 ? 4.827 -5.275 -13.119 1.00 91.62 191 GLN A C 1
ATOM 1468 O O . GLN A 1 191 ? 3.675 -5.350 -13.537 1.00 91.62 191 GLN A O 1
ATOM 1473 N N . LEU A 1 192 ? 5.099 -4.802 -11.901 1.00 93.00 192 LEU A N 1
ATOM 1474 C CA . LEU A 1 192 ? 4.060 -4.431 -10.934 1.00 93.00 192 LEU A CA 1
ATOM 1475 C C . LEU A 1 192 ? 3.216 -3.231 -11.368 1.00 93.00 192 LEU A C 1
ATOM 1477 O O . LEU A 1 192 ? 2.040 -3.147 -11.026 1.00 93.00 192 LEU A O 1
ATOM 1481 N N . THR A 1 193 ? 3.811 -2.300 -12.102 1.00 94.38 193 THR A N 1
ATOM 1482 C CA . THR A 1 193 ? 3.159 -1.061 -12.554 1.00 94.38 193 THR A CA 1
ATOM 1483 C C . THR A 1 193 ? 2.483 -1.201 -13.917 1.00 94.38 193 THR A C 1
ATOM 1485 O O . THR A 1 193 ? 1.587 -0.415 -14.230 1.00 94.38 193 THR A O 1
ATOM 1488 N N . GLU A 1 194 ? 2.842 -2.216 -14.707 1.00 92.44 194 GLU A N 1
ATOM 1489 C CA . GLU A 1 194 ? 2.268 -2.484 -16.030 1.00 92.44 194 GLU A CA 1
ATOM 1490 C C . GLU A 1 194 ? 0.733 -2.608 -16.049 1.00 92.44 194 GLU A C 1
ATOM 1492 O O . GLU A 1 194 ? 0.115 -2.049 -16.956 1.00 92.44 194 GLU A O 1
ATOM 1497 N N . PRO A 1 195 ? 0.061 -3.242 -15.066 1.00 91.75 195 PRO A N 1
ATOM 1498 C CA . PRO A 1 195 ? -1.401 -3.309 -15.042 1.00 91.75 195 PRO A CA 1
ATOM 1499 C C . PRO A 1 195 ? -2.076 -1.934 -15.003 1.00 91.75 195 PRO A C 1
ATOM 1501 O O . PRO A 1 195 ? -3.181 -1.783 -15.521 1.00 91.75 195 PRO A O 1
ATOM 1504 N N . VAL A 1 196 ? -1.413 -0.937 -14.410 1.00 93.62 196 VAL A N 1
ATOM 1505 C CA . VAL A 1 196 ? -1.922 0.436 -14.291 1.00 93.62 196 VAL A CA 1
ATOM 1506 C C . VAL A 1 196 ? -1.463 1.289 -15.474 1.00 93.62 196 VAL A C 1
ATOM 1508 O O . VAL A 1 196 ? -2.276 1.971 -16.097 1.00 93.62 196 VAL A O 1
ATOM 1511 N N . LEU A 1 197 ? -0.177 1.227 -15.830 1.00 92.31 197 LEU A N 1
ATOM 1512 C CA . LEU A 1 197 ? 0.414 2.057 -16.885 1.00 92.31 197 LEU A CA 1
ATOM 1513 C C . LEU A 1 197 ? 0.106 1.553 -18.298 1.00 92.31 197 LEU A C 1
ATOM 1515 O O . LEU A 1 197 ? -0.049 2.363 -19.208 1.00 92.31 197 LEU A O 1
ATOM 1519 N N . GLY A 1 198 ? -0.008 0.244 -18.508 1.00 90.50 198 GLY A N 1
ATOM 1520 C CA . GLY A 1 198 ? -0.258 -0.367 -19.817 1.00 90.50 198 GLY A CA 1
ATOM 1521 C C . GLY A 1 198 ? -1.563 0.109 -20.471 1.00 90.50 198 GLY A C 1
ATOM 1522 O O . GLY A 1 198 ? -1.547 0.549 -21.623 1.00 90.50 198 GLY A O 1
ATOM 1523 N N . PRO A 1 199 ? -2.715 0.102 -19.769 1.00 90.06 199 PRO A N 1
ATOM 1524 C CA . PRO A 1 199 ? -3.959 0.674 -20.288 1.00 90.06 199 PRO A CA 1
ATOM 1525 C C . PRO A 1 199 ? -3.877 2.170 -20.618 1.00 90.06 199 PRO A C 1
ATOM 1527 O O . PRO A 1 199 ? -4.577 2.620 -21.523 1.00 90.06 199 PRO A O 1
ATOM 1530 N N . ILE A 1 200 ? -3.052 2.931 -19.896 1.00 91.69 200 ILE A N 1
ATOM 1531 C CA . ILE A 1 200 ? -2.861 4.369 -20.121 1.00 91.69 200 ILE A CA 1
ATOM 1532 C C . ILE A 1 200 ? -1.988 4.589 -21.363 1.00 91.69 200 ILE A C 1
ATOM 1534 O O . ILE A 1 200 ? -2.396 5.319 -22.266 1.00 91.69 200 ILE A O 1
ATOM 1538 N N . ARG A 1 201 ? -0.867 3.864 -21.474 1.00 90.06 201 ARG A N 1
ATOM 1539 C CA . ARG A 1 201 ? 0.034 3.872 -22.642 1.00 90.06 201 ARG A CA 1
ATOM 1540 C C . ARG A 1 201 ? -0.668 3.490 -23.940 1.00 90.06 201 ARG A C 1
ATOM 1542 O O . ARG A 1 201 ? -0.385 4.055 -24.985 1.00 90.06 201 ARG A O 1
ATOM 1549 N N . ARG A 1 202 ? -1.630 2.565 -23.888 1.00 88.25 202 ARG A N 1
ATOM 1550 C CA . ARG A 1 202 ? -2.429 2.199 -25.071 1.00 88.25 202 ARG A CA 1
ATOM 1551 C C . ARG A 1 202 ? -3.356 3.314 -25.560 1.00 88.25 202 ARG A C 1
ATOM 1553 O O . ARG A 1 202 ? -3.736 3.293 -26.724 1.00 88.25 202 ARG A O 1
ATOM 1560 N N . ARG A 1 203 ? -3.748 4.252 -24.692 1.00 88.69 203 ARG A N 1
ATOM 1561 C CA . ARG A 1 203 ? -4.617 5.385 -25.055 1.00 88.69 203 ARG A CA 1
ATOM 1562 C C . ARG A 1 203 ? -3.836 6.648 -25.408 1.00 88.69 203 ARG A C 1
ATOM 1564 O O . ARG A 1 203 ? -4.343 7.464 -26.168 1.00 88.69 203 ARG A O 1
ATOM 1571 N N . LEU A 1 204 ? -2.632 6.807 -24.863 1.00 83.06 204 LEU A N 1
ATOM 1572 C CA . LEU A 1 204 ? -1.761 7.951 -25.110 1.00 83.06 204 LEU A CA 1
ATOM 1573 C C . LEU A 1 204 ? -0.529 7.509 -25.908 1.00 83.06 204 LEU A C 1
ATOM 1575 O O . LEU A 1 204 ? 0.375 6.916 -25.317 1.00 83.06 204 LEU A O 1
ATOM 1579 N N . PRO A 1 205 ? -0.459 7.794 -27.223 1.00 71.12 205 PRO A N 1
ATOM 1580 C CA . PRO A 1 205 ? 0.757 7.542 -27.985 1.00 71.12 205 PRO A CA 1
ATOM 1581 C C . PRO A 1 205 ? 1.921 8.354 -27.402 1.00 71.12 205 PRO A C 1
ATOM 1583 O O . PRO A 1 205 ? 1.750 9.502 -26.990 1.00 71.12 205 PRO A O 1
ATOM 1586 N N . SER A 1 206 ? 3.110 7.753 -27.357 1.00 77.25 206 SER A N 1
ATOM 1587 C CA . SER A 1 206 ? 4.329 8.399 -26.864 1.00 77.25 206 SER A CA 1
ATOM 1588 C C . SER A 1 206 ? 4.669 9.615 -27.733 1.00 77.25 206 SER A C 1
ATOM 1590 O O . SER A 1 206 ? 5.057 9.465 -28.893 1.00 77.25 206 SER A O 1
ATOM 1592 N N . LEU A 1 207 ? 4.528 10.822 -27.181 1.00 76.00 207 LEU A N 1
ATOM 1593 C CA . LEU A 1 207 ? 4.892 12.066 -27.855 1.00 76.00 207 LEU A CA 1
ATOM 1594 C C . LEU A 1 207 ? 6.390 12.317 -27.648 1.00 76.00 207 LEU A C 1
ATOM 1596 O O . LEU A 1 207 ? 6.825 12.641 -26.546 1.00 76.00 207 LEU A O 1
ATOM 1600 N N . GLY A 1 208 ? 7.192 12.140 -28.700 1.00 70.00 208 GLY A N 1
ATOM 1601 C CA . GLY A 1 208 ? 8.612 12.512 -28.680 1.00 70.00 208 GLY A CA 1
ATOM 1602 C C . GLY A 1 208 ? 9.518 11.633 -27.807 1.00 70.00 208 GLY A C 1
ATOM 1603 O O . GLY A 1 208 ? 10.539 12.112 -27.330 1.00 70.00 208 GLY A O 1
ATOM 1604 N N . GLY A 1 209 ? 9.159 10.363 -27.581 1.00 73.31 209 GLY A N 1
ATOM 1605 C CA . GLY A 1 209 ? 9.997 9.402 -26.844 1.00 73.31 209 GLY A CA 1
ATOM 1606 C C . GLY A 1 209 ? 9.988 9.550 -25.316 1.00 73.31 209 GLY A C 1
ATOM 1607 O O . GLY A 1 209 ? 10.704 8.814 -24.643 1.00 73.31 209 GLY A O 1
ATOM 1608 N N . ILE A 1 210 ? 9.176 10.463 -24.768 1.00 76.50 210 ILE A N 1
ATOM 1609 C CA . ILE A 1 210 ? 8.976 10.635 -23.323 1.00 76.50 210 ILE A CA 1
ATOM 1610 C C . ILE A 1 210 ? 7.629 10.026 -22.916 1.00 76.50 210 ILE A C 1
ATOM 1612 O O . ILE A 1 210 ? 6.575 10.374 -23.455 1.00 76.50 210 ILE A O 1
ATOM 1616 N N . ASP A 1 211 ? 7.658 9.133 -21.928 1.00 82.94 211 ASP A N 1
ATOM 1617 C CA . ASP A 1 211 ? 6.463 8.493 -21.385 1.00 82.94 211 ASP A CA 1
ATOM 1618 C C . ASP A 1 211 ? 5.768 9.416 -20.368 1.00 82.94 211 ASP A C 1
ATOM 1620 O O . ASP A 1 211 ? 6.156 9.492 -19.206 1.00 82.94 211 ASP A O 1
ATOM 1624 N N . PHE A 1 212 ? 4.683 10.081 -20.778 1.00 87.00 212 PHE A N 1
ATOM 1625 C CA . PHE A 1 212 ? 3.819 10.870 -19.875 1.00 87.00 212 PHE A CA 1
ATOM 1626 C C . PHE A 1 212 ? 2.804 10.023 -19.090 1.00 87.00 212 PHE A C 1
ATOM 1628 O O . PHE A 1 212 ? 2.098 10.523 -18.211 1.00 87.00 212 PHE A O 1
ATOM 1635 N N . SER A 1 213 ? 2.730 8.723 -19.383 1.00 91.75 213 SER A N 1
ATOM 1636 C CA . SER A 1 213 ? 1.791 7.798 -18.736 1.00 91.75 213 SER A CA 1
ATOM 1637 C C . SER A 1 213 ? 1.919 7.745 -17.205 1.00 91.75 213 SER A C 1
ATOM 1639 O O . SER A 1 213 ? 0.878 7.737 -16.547 1.00 91.75 213 SER A O 1
ATOM 1641 N N . PRO A 1 214 ? 3.130 7.776 -16.605 1.00 92.62 214 PRO A N 1
ATOM 1642 C CA . PRO A 1 214 ? 3.289 7.853 -15.155 1.00 92.62 214 PRO A CA 1
ATOM 1643 C C . PRO A 1 214 ? 2.636 9.087 -14.533 1.00 92.62 214 PRO A C 1
ATOM 1645 O O . PRO A 1 214 ? 1.964 8.954 -13.516 1.00 92.62 214 PRO A O 1
ATOM 1648 N N . MET A 1 215 ? 2.756 10.269 -15.150 1.00 92.88 215 MET A N 1
ATOM 1649 C CA . MET A 1 215 ? 2.129 11.486 -14.617 1.00 92.88 215 MET A CA 1
ATOM 1650 C C . MET A 1 215 ? 0.605 11.382 -14.592 1.00 92.88 215 MET A C 1
ATOM 1652 O O . MET A 1 215 ? -0.016 11.697 -13.577 1.00 92.88 215 MET A O 1
ATOM 1656 N N . LEU A 1 216 ? -0.002 10.889 -15.676 1.00 93.56 216 LEU A N 1
ATOM 1657 C CA . LEU A 1 216 ? -1.452 10.714 -15.710 1.00 93.56 216 LEU A CA 1
ATOM 1658 C C . LEU A 1 216 ? -1.918 9.627 -14.732 1.00 93.56 216 LEU A C 1
ATOM 1660 O O . LEU A 1 216 ? -2.957 9.784 -14.097 1.00 93.56 216 LEU A O 1
ATOM 1664 N N . ALA A 1 217 ? -1.147 8.549 -14.574 1.00 95.00 217 ALA A N 1
ATOM 1665 C CA . ALA A 1 217 ? -1.450 7.501 -13.605 1.00 95.00 217 ALA A CA 1
ATOM 1666 C C . ALA A 1 217 ? -1.403 8.020 -12.162 1.00 95.00 217 ALA A C 1
ATOM 1668 O O . ALA A 1 217 ? -2.310 7.725 -11.386 1.00 95.00 217 ALA A O 1
ATOM 1669 N N . LEU A 1 218 ? -0.394 8.828 -11.814 1.00 96.19 218 LEU A N 1
ATOM 1670 C CA . LEU A 1 218 ? -0.298 9.480 -10.505 1.00 96.19 218 LEU A CA 1
ATOM 1671 C C . LEU A 1 218 ? -1.525 10.359 -10.243 1.00 96.19 218 LEU A C 1
ATOM 1673 O O . LEU A 1 218 ? -2.152 10.231 -9.193 1.00 96.19 218 LEU A O 1
ATOM 1677 N N . LEU A 1 219 ? -1.913 11.190 -11.216 1.00 96.19 219 LEU A N 1
ATOM 1678 C CA . LEU A 1 219 ? -3.107 12.026 -11.110 1.00 96.19 219 LEU A CA 1
ATOM 1679 C C . LEU A 1 219 ? -4.377 11.178 -10.934 1.00 96.19 219 LEU A C 1
ATOM 1681 O O . LEU A 1 219 ? -5.157 11.423 -10.018 1.00 96.19 219 LEU A O 1
ATOM 1685 N N . ALA A 1 220 ? -4.569 10.149 -11.761 1.00 96.06 220 ALA A N 1
ATOM 1686 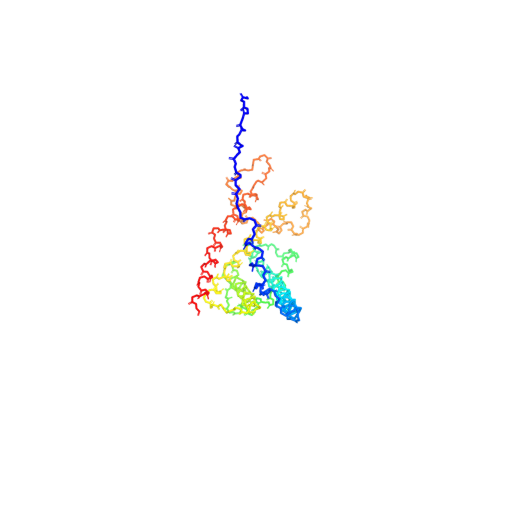C CA . ALA A 1 220 ? -5.736 9.272 -11.694 1.00 96.06 220 ALA A CA 1
ATOM 1687 C C . ALA A 1 220 ? -5.844 8.537 -10.348 1.00 96.06 220 ALA A C 1
ATOM 1689 O O . ALA A 1 220 ? -6.937 8.430 -9.798 1.00 96.06 220 ALA A O 1
ATOM 1690 N N . ILE A 1 221 ? -4.721 8.070 -9.795 1.00 96.38 221 ILE A N 1
ATOM 1691 C CA . ILE A 1 221 ? -4.670 7.427 -8.476 1.00 96.38 221 ILE A CA 1
ATOM 1692 C C . ILE A 1 221 ? -5.036 8.426 -7.376 1.00 96.38 221 ILE A C 1
ATOM 1694 O O . ILE A 1 221 ? -5.842 8.095 -6.510 1.00 96.38 221 ILE A O 1
ATOM 1698 N N . LEU A 1 222 ? -4.494 9.648 -7.410 1.00 96.94 222 LEU A N 1
ATOM 1699 C CA . LEU A 1 222 ? -4.840 10.692 -6.439 1.00 96.94 222 LEU A CA 1
ATOM 1700 C C . LEU A 1 222 ? -6.338 11.023 -6.480 1.00 96.94 222 LEU A C 1
ATOM 1702 O O . LEU A 1 222 ? -6.978 11.078 -5.430 1.00 96.94 222 LEU A O 1
ATOM 1706 N N . LEU A 1 223 ? -6.913 11.163 -7.679 1.00 97.44 223 LEU A N 1
ATOM 1707 C CA . LEU A 1 223 ? -8.354 11.360 -7.845 1.00 97.44 223 LEU A CA 1
ATOM 1708 C C . LEU A 1 223 ? -9.144 10.161 -7.319 1.00 97.44 223 LEU A C 1
ATOM 1710 O O . LEU A 1 223 ? -10.120 10.351 -6.604 1.00 97.44 223 LEU A O 1
ATOM 1714 N N . ALA A 1 224 ? -8.723 8.933 -7.622 1.00 96.81 224 ALA A N 1
ATOM 1715 C CA . ALA A 1 224 ? -9.395 7.727 -7.150 1.00 96.81 224 ALA A CA 1
ATOM 1716 C C . ALA A 1 224 ? -9.394 7.623 -5.617 1.00 96.81 224 ALA A C 1
ATOM 1718 O O . ALA A 1 224 ? -10.391 7.196 -5.042 1.00 96.81 224 ALA A O 1
ATOM 1719 N N . ARG A 1 225 ? -8.334 8.070 -4.932 1.00 96.94 225 ARG A N 1
ATOM 1720 C CA . ARG A 1 225 ? -8.328 8.147 -3.461 1.00 96.94 225 ARG A CA 1
ATOM 1721 C C . ARG A 1 225 ? -9.412 9.095 -2.956 1.00 96.94 225 ARG A C 1
ATOM 1723 O O . ARG A 1 225 ? -10.209 8.719 -2.105 1.00 96.94 225 ARG A O 1
ATOM 1730 N N . VAL A 1 226 ? -9.501 10.297 -3.516 1.00 96.06 226 VAL A N 1
ATOM 1731 C CA . VAL A 1 226 ? -10.503 11.277 -3.073 1.00 96.06 226 VAL A CA 1
ATOM 1732 C C . VAL A 1 226 ? -11.925 10.837 -3.437 1.00 96.06 226 VAL A C 1
ATOM 1734 O O . VAL A 1 226 ? -12.814 10.916 -2.601 1.00 96.06 226 VAL A O 1
ATOM 1737 N N . LEU A 1 227 ? -12.149 10.339 -4.654 1.00 96.88 227 LEU A N 1
ATOM 1738 C CA . LEU A 1 227 ? -13.489 10.009 -5.153 1.00 96.88 227 LEU A CA 1
ATOM 1739 C C . LEU A 1 227 ? -14.013 8.652 -4.672 1.00 96.88 227 LEU A C 1
ATOM 1741 O O . LEU A 1 227 ? -15.226 8.470 -4.633 1.00 96.88 227 LEU A O 1
ATOM 1745 N N . LEU A 1 228 ? -13.138 7.691 -4.366 1.00 95.94 228 LEU A N 1
ATOM 1746 C CA . LEU A 1 228 ? -13.547 6.335 -3.985 1.00 95.94 228 LEU A CA 1
ATOM 1747 C C . LEU A 1 228 ? -13.280 6.049 -2.512 1.00 95.94 228 LEU A C 1
ATOM 1749 O O . LEU A 1 228 ? -14.164 5.543 -1.832 1.00 95.94 228 LEU A O 1
ATOM 1753 N N . VAL A 1 229 ? -12.088 6.364 -1.999 1.00 96.44 229 VAL A N 1
ATOM 1754 C CA . VAL A 1 229 ? -11.717 5.991 -0.624 1.00 96.44 229 VAL A CA 1
ATOM 1755 C C . VAL A 1 229 ? -12.432 6.871 0.393 1.00 96.44 229 VAL A C 1
ATOM 1757 O O . VAL A 1 229 ? -13.010 6.333 1.334 1.00 96.44 229 VAL A O 1
ATOM 1760 N N . GLN A 1 230 ? -12.420 8.196 0.209 1.00 94.50 230 GLN A N 1
ATOM 1761 C CA . GLN A 1 230 ? -13.002 9.120 1.194 1.00 94.50 230 GLN A CA 1
ATOM 1762 C C . GLN A 1 230 ? -14.493 8.838 1.448 1.00 94.50 230 GLN A C 1
ATOM 1764 O O . GLN A 1 230 ? -14.846 8.646 2.608 1.00 94.50 230 GLN A O 1
ATOM 1769 N N . PRO A 1 231 ? -15.354 8.649 0.424 1.00 96.19 231 PRO A N 1
ATOM 1770 C CA . PRO A 1 231 ? -16.762 8.344 0.673 1.00 96.19 231 PRO A CA 1
ATOM 1771 C C . PRO A 1 231 ? -16.977 7.020 1.413 1.00 96.19 231 PRO A C 1
ATOM 1773 O O . PRO A 1 231 ? -17.862 6.921 2.256 1.00 96.19 231 PRO A O 1
ATOM 1776 N N . ILE A 1 232 ? -16.176 5.987 1.125 1.00 95.50 232 ILE A N 1
ATOM 1777 C CA . ILE A 1 232 ? -16.289 4.692 1.818 1.00 95.50 232 ILE A CA 1
ATOM 1778 C C . ILE A 1 232 ? -15.851 4.834 3.280 1.00 95.50 232 ILE A C 1
ATOM 1780 O O . ILE A 1 232 ? -16.461 4.237 4.167 1.00 95.50 232 ILE A O 1
ATOM 1784 N N . LEU A 1 233 ? -14.816 5.633 3.540 1.00 94.50 233 LEU A N 1
ATOM 1785 C CA . LEU A 1 233 ? -14.352 5.914 4.893 1.00 94.50 233 LEU A CA 1
ATOM 1786 C C . LEU A 1 233 ? -15.404 6.699 5.692 1.00 94.50 233 LEU A C 1
ATOM 1788 O O . LEU A 1 233 ? -15.710 6.312 6.820 1.00 94.50 233 LEU A O 1
ATOM 1792 N N . ASP A 1 234 ? -16.017 7.719 5.088 1.00 94.06 234 ASP A N 1
ATOM 1793 C CA . ASP A 1 234 ? -17.098 8.507 5.693 1.00 94.06 234 ASP A CA 1
ATOM 1794 C C . ASP A 1 234 ? -18.306 7.626 6.042 1.00 94.06 234 ASP A C 1
ATOM 1796 O O . ASP A 1 234 ? -18.850 7.701 7.147 1.00 94.06 234 ASP A O 1
ATOM 1800 N N . LEU A 1 235 ? -18.681 6.717 5.134 1.00 93.25 235 LEU A N 1
ATOM 1801 C CA . LEU A 1 235 ? -19.706 5.702 5.395 1.00 93.25 235 LEU A CA 1
ATOM 1802 C C . LEU A 1 235 ? -19.314 4.789 6.564 1.00 93.25 235 LEU A C 1
ATOM 1804 O O . LEU A 1 235 ? -20.148 4.478 7.416 1.00 93.25 235 LEU A O 1
ATOM 1808 N N . GLY A 1 236 ? -18.047 4.378 6.636 1.00 92.00 236 GLY A N 1
ATOM 1809 C CA . GLY A 1 236 ? -17.516 3.568 7.731 1.00 92.00 236 GLY A CA 1
ATOM 1810 C C . GLY A 1 236 ? -17.604 4.270 9.088 1.00 92.00 236 GLY A C 1
ATOM 1811 O O . GLY A 1 236 ? -18.038 3.653 10.063 1.00 92.00 236 GLY A O 1
ATOM 1812 N N . HIS A 1 237 ? -17.271 5.560 9.149 1.00 91.38 237 HIS A N 1
ATOM 1813 C CA . HIS A 1 237 ? -17.419 6.373 10.358 1.00 91.38 237 HIS A CA 1
ATOM 1814 C C . HIS A 1 237 ? -18.886 6.548 10.763 1.00 91.38 237 HIS A C 1
ATOM 1816 O O . HIS A 1 237 ? -19.213 6.408 11.942 1.00 91.38 237 HIS A O 1
ATOM 1822 N N . GLY A 1 238 ? -19.787 6.772 9.801 1.00 90.81 238 GLY A N 1
ATOM 1823 C CA . GLY A 1 238 ? -21.225 6.844 10.071 1.00 90.81 238 GLY A CA 1
ATOM 1824 C C . GLY A 1 238 ? -21.769 5.553 10.690 1.00 90.81 238 GLY A C 1
ATOM 1825 O O . GLY A 1 238 ? -22.482 5.589 11.691 1.00 90.81 238 GLY A O 1
ATOM 1826 N N . LEU A 1 239 ? -21.370 4.399 10.149 1.00 89.69 239 LEU A N 1
ATOM 1827 C CA . LEU A 1 239 ? -21.756 3.083 10.671 1.00 89.69 239 LEU A CA 1
ATOM 1828 C C . LEU A 1 239 ? -21.100 2.745 12.014 1.00 89.69 239 LEU A C 1
ATOM 1830 O O . LEU A 1 239 ? -21.653 1.962 12.781 1.00 89.69 239 LEU A O 1
ATOM 1834 N N . ALA A 1 240 ? -19.921 3.301 12.294 1.00 87.00 240 ALA A N 1
ATOM 1835 C CA . ALA A 1 240 ? -19.211 3.091 13.550 1.00 87.00 240 ALA A CA 1
ATOM 1836 C C . ALA A 1 240 ? -19.867 3.804 14.737 1.00 87.00 240 ALA A C 1
ATOM 1838 O O . ALA A 1 240 ? -19.804 3.283 15.846 1.00 87.00 240 ALA A O 1
ATOM 1839 N N . LEU A 1 241 ? -20.457 4.980 14.503 1.00 82.44 241 LEU A N 1
ATOM 1840 C CA . LEU A 1 241 ? -21.136 5.781 15.527 1.00 82.44 241 LEU A CA 1
ATOM 1841 C C . LEU A 1 241 ? -22.601 5.373 15.732 1.00 82.44 241 LEU A C 1
ATOM 1843 O O . LEU A 1 241 ? -23.198 5.718 16.746 1.00 82.44 241 LEU A O 1
ATOM 1847 N N . ALA A 1 242 ? -23.185 4.661 14.765 1.00 78.94 242 ALA A N 1
ATOM 1848 C CA . ALA A 1 242 ? -24.572 4.201 14.812 1.00 78.94 242 ALA A CA 1
ATOM 1849 C C . ALA A 1 242 ? -24.796 2.960 15.704 1.00 78.94 242 ALA A C 1
ATOM 1851 O O . ALA A 1 242 ? -25.941 2.548 15.885 1.00 78.94 242 ALA A O 1
ATOM 1852 N N . SER A 1 243 ? -23.729 2.352 16.230 1.00 61.69 243 SER A N 1
ATOM 1853 C CA . SER A 1 243 ? -23.745 1.125 17.044 1.00 61.69 243 SER A CA 1
ATOM 1854 C C . SER A 1 243 ? -23.204 1.360 18.445 1.00 61.69 243 SER A C 1
ATOM 1856 O O . SER A 1 243 ? -23.753 0.763 19.393 1.00 61.69 243 SER A O 1
#

pLDDT: mean 80.72, std 17.4, range [39.53, 97.62]